Protein 4ANR (pdb70)

B-factor: mean 24.11, std 10.63, range [10.19, 80.18]

Nearest PDB structures (foldseek):
  4anr-assembly1_A  TM=1.003E+00  e=5.153E-53  Pseudomonas aeruginosa PAO1
  5o8x-assembly2_B  TM=9.927E-01  e=5.759E-48  Pseudomonas aeruginosa
  1ltm-assembly1_A  TM=9.323E-01  e=5.559E-31  Escherichia coli
  1qdt-assembly1_A  TM=9.342E-01  e=3.570E-30  Escherichia coli
  1d0l-assembly1_A  TM=9.286E-01  e=4.169E-30  Escherichia coli

Secondary structure (DSSP, 8-state):
-HHHHHHHHHHHHH---HHHHHHHHHT----HHHHHHHTPPPPPPPPHHHHHHHHS-HHHHHHHHHHHHHTHHHHHHHHHHH---HHHHHHHHHHHHTTTT---SEEHHHHHHHHHHH-GGGHHHHHHHHHHHHHHHHHHT--GGG-EE-TT--BTTTTB-HHHHHHH---SSSSS---TTT-HHHHHHHHHHHHHHTT--TT---EEEEEESSGGGGGG--SSS---EEHHHHHHTTEE---SSSEEEEEEEEETTEEEEEEE-HHHHHHHHHS--HHHHHHHHHHHHHHHHHHT-

Organism: Pseudomonas aeruginosa (strain ATCC 15692 / DSM 22644 / CIP 104116 / JCM 14847 / LMG 12228 / 1C / PRS 101 / PAO1) (NCBI:txid208964)

Sequence (297 aa):
PQVAEFVSEMTRDYGFAGEQLMGLFRDVNRKQSILDAISRPAERVKQWKEYRPIFISDARISSRGVDFWNKHAEDLARAEKEYGVPAEIIVSIIGVETFFGRNTGSYRVMDALSTLGFDYPPRADFFRKELREFLLLAREQQVDPLSLTGSYAGAMGLPQFMPSSFRAYAVDFDGDGHINIWSDPTDAIGSVASYFKQHGWVTGEPVVSVVAEINDESAESAVTRGVDPTMSLGELRARGWRTLRDDQKVTAMRFVGDKGIEYWVGLPNFYVITRYNRSAMYAMAVYQLAGEIARARGA

Structure (mmCIF, N/CA/C/O backbone):
data_4ANR
#
_entry.id   4ANR
#
_cell.length_a   91.500
_cell.length_b   91.500
_cell.length_c   81.300
_cell.angle_alpha   90.00
_cell.angle_beta   90.00
_cell.angle_gamma   120.00
#
_symmetry.space_group_name_H-M   'P 32 2 1'
#
loop_
_entity.id
_entity.type
_entity.pdbx_description
1 polymer 'SOLUBLE LYTIC TRANSGLYCOSYLASE B'
2 non-polymer 'CALCIUM ION'
3 water water
#
loop_
_atom_site.group_PDB
_atom_site.id
_atom_site.type_symbol
_atom_site.label_atom_id
_atom_site.label_alt_id
_atom_site.label_comp_id
_atom_site.label_asym_id
_atom_site.label_entity_id
_atom_site.label_seq_id
_atom_site.pdbx_PDB_ins_code
_atom_site.Cartn_x
_atom_site.Cartn_y
_atom_site.Cartn_z
_atom_site.occupancy
_atom_site.B_iso_or_equiv
_atom_site.auth_seq_id
_atom_site.auth_comp_id
_atom_site.auth_asym_id
_atom_site.auth_atom_id
_atom_site.pdbx_PDB_model_num
ATOM 1 N N . PRO A 1 23 ? -24.508 73.591 12.831 1.00 58.05 40 PRO A N 1
ATOM 2 C CA . PRO A 1 23 ? -25.239 72.636 11.985 1.00 57.36 40 PRO A CA 1
ATOM 3 C C . PRO A 1 23 ? -25.900 71.512 12.799 1.00 56.92 40 PRO A C 1
ATOM 4 O O . PRO A 1 23 ? -27.120 71.517 12.988 1.00 56.83 40 PRO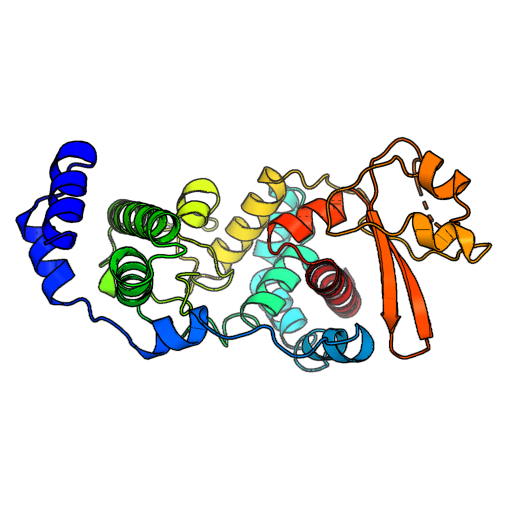 A O 1
ATOM 8 N N . GLN A 1 24 ? -25.100 70.555 13.268 1.00 54.80 41 GLN A N 1
ATOM 9 C CA . GLN A 1 24 ? -25.556 69.581 14.265 1.00 52.33 41 GLN A CA 1
ATOM 10 C C . GLN A 1 24 ? -25.904 70.232 15.605 1.00 48.92 41 GLN A C 1
ATOM 11 O O . GLN A 1 24 ? -26.767 69.744 16.334 1.00 49.57 41 GLN A O 1
ATOM 17 N N . VAL A 1 25 ? -25.252 71.346 15.918 1.00 46.56 42 VAL A N 1
ATOM 18 C CA . VAL A 1 25 ? -25.684 72.162 17.038 1.00 44.07 42 VAL A CA 1
ATOM 19 C C . VAL A 1 25 ? -27.117 72.669 16.868 1.00 42.75 42 VAL A C 1
ATOM 20 O O . VAL A 1 25 ? -27.925 72.563 17.788 1.00 39.85 42 VAL A O 1
ATOM 24 N N . ALA A 1 26 ? -27.438 73.200 15.687 1.00 42.03 43 ALA A N 1
ATOM 25 C CA . ALA A 1 26 ? -28.820 73.592 15.387 1.00 41.85 43 ALA A CA 1
ATOM 26 C C . ALA A 1 26 ? -29.767 72.412 15.549 1.00 40.00 43 ALA A C 1
ATOM 27 O O . ALA A 1 26 ? -30.903 72.583 15.972 1.00 40.91 43 ALA A O 1
ATOM 29 N N . GLU A 1 27 ? -29.285 71.218 15.210 1.00 39.82 44 GLU A N 1
ATOM 30 C CA . GLU A 1 27 ? -30.077 69.995 15.298 1.00 40.51 44 GLU A CA 1
ATOM 31 C C . GLU A 1 27 ? -30.379 69.637 16.750 1.00 38.55 44 GLU A C 1
ATOM 32 O O . GLU A 1 27 ? -31.533 69.442 17.140 1.00 39.09 44 GLU A O 1
ATOM 38 N N . PHE A 1 28 ? -29.324 69.553 17.549 1.00 36.36 45 PHE A N 1
ATOM 39 C CA . PHE A 1 28 ? -29.483 69.353 18.977 1.00 33.45 45 PHE A CA 1
ATOM 40 C C . PHE A 1 28 ? -30.455 70.372 19.576 1.00 28.01 45 PHE A C 1
ATOM 41 O O . PHE A 1 28 ? -31.368 70.005 20.313 1.00 30.25 45 PHE A O 1
ATOM 49 N N . VAL A 1 29 ? -30.295 71.646 19.228 1.00 29.53 46 VAL A N 1
ATOM 50 C CA . VAL A 1 29 ? -31.200 72.697 19.690 1.00 30.94 46 VAL A CA 1
ATOM 51 C C . VAL A 1 29 ? -32.651 72.448 19.258 1.00 30.73 46 VAL A C 1
ATOM 52 O O . VAL A 1 29 ? -33.577 72.603 20.047 1.00 30.49 46 VAL A O 1
ATOM 56 N N . SER A 1 30 ? -32.853 72.057 18.003 1.00 34.58 47 SER A N 1
ATOM 57 C CA . SER A 1 30 ? -34.213 71.743 17.555 1.00 35.08 47 SER A CA 1
ATOM 58 C C . SER A 1 30 ? -34.820 70.642 18.395 1.00 33.89 47 SER A C 1
ATOM 59 O O . SER A 1 30 ? -35.993 70.720 18.784 1.00 35.75 47 SER A O 1
ATOM 62 N N . GLU A 1 31 ? -34.012 69.624 18.687 1.00 32.55 48 GLU A N 1
ATOM 63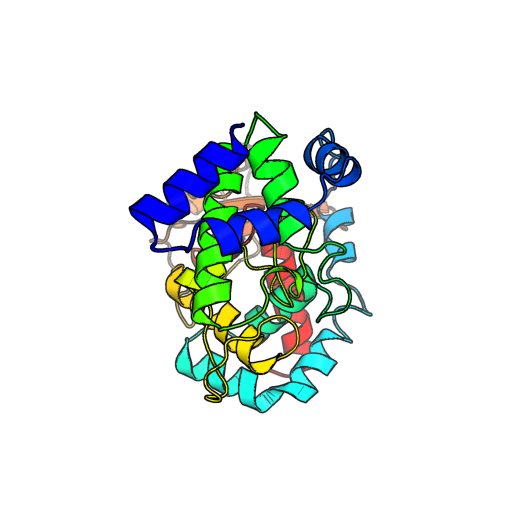 C CA . GLU A 1 31 ? -34.455 68.520 19.510 1.00 33.07 48 GLU A CA 1
ATOM 64 C C . GLU A 1 31 ? -34.818 68.955 20.938 1.00 32.43 48 GLU A C 1
ATOM 65 O O . GLU A 1 31 ? -35.832 68.529 21.478 1.00 29.81 48 GLU A O 1
ATOM 71 N N . MET A 1 32 ? -33.999 69.823 21.540 1.00 29.60 49 MET A N 1
ATOM 72 C CA . MET A 1 32 ? -34.293 70.323 22.886 1.00 28.90 49 MET A CA 1
ATOM 73 C C . MET A 1 32 ? -35.566 71.174 22.880 1.00 29.36 49 MET A C 1
ATOM 74 O O . MET A 1 32 ? -36.325 71.193 23.853 1.00 29.69 49 MET A O 1
ATOM 79 N N . THR A 1 33 ? -35.800 71.867 21.770 1.00 32.64 50 THR A N 1
ATOM 80 C CA . THR A 1 33 ? -36.957 72.737 21.658 1.00 33.74 50 THR A CA 1
ATOM 81 C C . THR A 1 33 ? -38.220 71.883 21.480 1.00 35.45 50 THR A C 1
ATOM 82 O O . THR A 1 33 ? -39.187 72.023 22.234 1.00 36.14 50 THR A O 1
ATOM 86 N N . ARG A 1 34 ? -38.174 70.967 20.514 1.00 34.67 51 ARG A N 1
ATOM 87 C CA . ARG A 1 34 ? -39.327 70.129 20.179 1.00 37.96 51 ARG A CA 1
ATOM 88 C C . ARG A 1 34 ? -39.669 69.151 21.305 1.00 34.24 51 ARG A C 1
ATOM 89 O O . ARG A 1 34 ? -40.836 69.008 21.673 1.00 35.56 51 ARG A O 1
ATOM 97 N N . ASP A 1 35 ? -38.662 68.446 21.819 1.00 31.52 52 ASP A N 1
ATOM 98 C CA . ASP A 1 35 ? -38.896 67.355 22.763 1.00 27.68 52 ASP A CA 1
ATOM 99 C C . ASP A 1 35 ? -38.956 67.827 24.223 1.00 28.14 52 ASP A C 1
ATOM 100 O O . ASP A 1 35 ? -39.730 67.293 25.029 1.00 24.15 52 ASP A O 1
ATOM 105 N N . TYR A 1 36 ? -38.082 68.770 24.583 1.00 25.74 53 TYR A N 1
ATOM 106 C CA . TYR A 1 36 ? -37.863 69.078 26.002 1.00 26.33 53 TYR A CA 1
ATOM 107 C C . TYR A 1 36 ? -38.399 70.441 26.433 1.00 29.19 53 TYR A C 1
ATOM 108 O O . TYR A 1 36 ? -38.209 70.849 27.580 1.00 28.29 53 TYR A O 1
ATOM 117 N N . GLY A 1 37 ? -39.041 71.160 25.511 1.00 27.80 54 GLY A N 1
ATOM 118 C CA . GLY A 1 37 ? -39.743 72.394 25.877 1.00 29.99 54 GLY A CA 1
ATOM 119 C C . GLY A 1 37 ? -38.835 73.607 26.061 1.00 30.75 54 GLY A C 1
ATOM 120 O O . GLY A 1 37 ? -39.249 74.608 26.643 1.00 28.83 54 GLY A O 1
ATOM 121 N N . PHE A 1 38 ? -37.596 73.525 25.579 1.00 30.24 55 PHE A N 1
ATOM 122 C CA . PHE A 1 38 ? -36.676 74.665 25.667 1.00 30.94 55 PHE A CA 1
ATOM 123 C C . PHE A 1 38 ? -36.983 75.741 24.621 1.00 31.73 55 PHE A C 1
ATOM 124 O O . PHE A 1 38 ? -37.312 75.421 23.483 1.00 31.01 55 PHE A O 1
ATOM 132 N N . ALA A 1 39 ? -36.869 77.012 25.008 1.00 32.39 56 ALA A N 1
ATOM 133 C CA . ALA A 1 39 ? -36.953 78.114 24.053 1.00 33.99 56 ALA A CA 1
ATOM 134 C C . ALA A 1 39 ? -35.741 78.132 23.136 1.00 36.76 56 ALA A C 1
ATOM 135 O O . ALA A 1 39 ? -34.591 78.152 23.598 1.00 36.25 56 ALA A O 1
ATOM 137 N N . GLY A 1 40 ? -35.995 78.090 21.832 1.00 36.47 57 GLY A N 1
ATOM 138 C CA . GLY A 1 40 ? -34.914 77.983 20.856 1.00 38.22 57 GLY A CA 1
ATOM 139 C C . GLY A 1 40 ? -33.928 79.133 20.981 1.00 42.03 57 GLY A C 1
ATOM 140 O O . GLY A 1 40 ? -32.716 78.930 20.936 1.00 40.83 57 GLY A O 1
ATOM 141 N N . GLU A 1 41 ? -34.445 80.347 21.146 1.00 42.44 58 GLU A N 1
ATOM 142 C CA . GLU A 1 41 ? -33.580 81.522 21.195 1.00 44.30 58 GLU A CA 1
ATOM 143 C C . GLU A 1 41 ? -32.656 81.516 22.411 1.00 43.61 58 GLU A C 1
ATOM 144 O O . GLU A 1 41 ? -31.461 81.792 22.283 1.00 43.11 58 GLU A O 1
ATOM 150 N N . GLN A 1 42 ? -33.218 81.212 23.582 1.00 43.48 59 GLN A N 1
ATOM 151 C CA . GLN A 1 42 ? -32.449 81.101 24.834 1.00 43.20 59 GLN A CA 1
ATOM 152 C C . GLN A 1 42 ? -31.283 80.120 24.708 1.00 41.38 59 GLN A C 1
ATOM 153 O O . GLN A 1 42 ? -30.159 80.417 25.121 1.00 38.72 59 GLN A O 1
ATOM 159 N N . LEU A 1 43 ? -31.547 78.969 24.094 1.00 37.87 60 LEU A N 1
ATOM 160 C CA . LEU A 1 43 ? -30.515 77.969 23.857 1.00 35.54 60 LEU A CA 1
ATOM 161 C C . LEU A 1 43 ? -29.427 78.406 22.896 1.00 37.05 60 LEU A C 1
ATOM 162 O O . LEU A 1 43 ? -28.254 78.109 23.113 1.00 35.58 60 LEU A O 1
ATOM 167 N N . MET A 1 44 ? -29.803 79.067 21.804 1.00 36.95 61 MET A N 1
ATOM 168 C CA . MET A 1 44 ? -28.803 79.491 20.828 1.00 38.91 61 MET A CA 1
ATOM 169 C C . MET A 1 44 ? -27.866 80.540 21.435 1.00 38.35 61 MET A C 1
ATOM 170 O O . MET A 1 44 ? -26.648 80.504 21.209 1.00 37.80 61 MET A O 1
ATOM 175 N N . GLY A 1 45 ? -28.449 81.459 22.205 1.00 37.13 62 GLY A N 1
ATOM 176 C CA . GLY A 1 45 ? -27.688 82.406 23.028 1.00 36.39 62 GLY A CA 1
ATOM 177 C C . GLY A 1 45 ? -26.718 81.723 23.974 1.00 35.52 62 GLY A C 1
ATOM 178 O O . GLY A 1 45 ? -25.556 82.122 24.090 1.00 32.14 62 GLY A O 1
ATOM 179 N N . LEU A 1 46 ? -27.182 80.666 24.632 1.00 32.04 63 LEU A N 1
ATOM 180 C CA . LEU A 1 46 ? -26.289 79.855 25.447 1.00 32.31 63 LEU A CA 1
ATOM 181 C C . LEU A 1 46 ? -25.111 79.272 24.657 1.00 31.52 63 LEU A C 1
ATOM 182 O O . LEU A 1 46 ? -23.954 79.465 25.040 1.00 31.18 63 LEU A O 1
ATOM 187 N N . PHE A 1 47 ? -25.393 78.605 23.533 1.00 29.30 64 PHE A N 1
ATOM 188 C CA . PHE A 1 47 ? -24.346 77.941 22.753 1.00 30.88 64 PHE A CA 1
ATOM 189 C C . PHE A 1 47 ? -23.358 78.897 22.069 1.00 30.64 64 PHE A C 1
ATOM 190 O O . PHE A 1 47 ? -22.220 78.520 21.795 1.00 31.00 64 PHE A O 1
ATOM 198 N N . ARG A 1 48 ? -23.781 80.136 21.833 1.00 32.09 65 ARG A N 1
ATOM 199 C CA . ARG A 1 48 ? -22.871 81.210 21.407 1.00 34.25 65 ARG A CA 1
ATOM 200 C C . ARG A 1 48 ? -21.756 81.468 22.421 1.00 33.85 65 ARG A C 1
ATOM 201 O O . ARG A 1 48 ? -20.661 81.903 22.067 1.00 35.45 65 ARG A O 1
ATOM 209 N N . ASP A 1 49 ? -22.042 81.200 23.686 1.00 33.05 66 ASP A N 1
ATOM 210 C CA . ASP A 1 49 ? -21.084 81.444 24.766 1.00 30.60 66 ASP A CA 1
ATOM 211 C C . ASP A 1 49 ? -20.211 80.211 25.055 1.00 30.39 66 ASP A C 1
ATOM 212 O O . ASP A 1 49 ? -19.243 80.291 25.812 1.00 29.21 66 ASP A O 1
ATOM 217 N N . VAL A 1 50 ? -20.569 79.066 24.473 1.00 28.01 67 VAL A N 1
ATOM 218 C CA . VAL A 1 50 ? -19.862 77.806 24.733 1.00 25.79 67 VAL A CA 1
ATOM 219 C C . VAL A 1 50 ? -18.612 77.686 23.843 1.00 26.47 67 VAL A C 1
ATOM 220 O O . VAL A 1 50 ? -18.637 78.090 22.670 1.00 26.78 67 VAL A O 1
ATOM 224 N N . ASN A 1 51 ? -17.503 77.206 24.406 1.00 25.08 68 ASN A N 1
ATOM 225 C CA . ASN A 1 51 ? -16.260 77.053 23.639 1.00 27.31 68 ASN A CA 1
ATOM 226 C C . ASN A 1 51 ? -15.830 75.612 23.452 1.00 28.20 68 ASN A C 1
ATOM 227 O O . ASN A 1 51 ? -15.824 74.824 24.406 1.00 24.55 68 ASN A O 1
ATOM 232 N N . ARG A 1 52 ? -15.384 75.290 22.240 1.00 25.37 69 ARG A N 1
ATOM 233 C CA . ARG A 1 52 ? -14.682 74.027 21.983 1.00 28.30 69 ARG A CA 1
ATOM 234 C C . ARG A 1 52 ? -13.269 74.022 22.586 1.00 25.60 69 ARG A C 1
ATOM 235 O O . ARG A 1 52 ? -12.455 74.900 22.285 1.00 26.40 69 ARG A O 1
ATOM 243 N N . LYS A 1 53 ? -12.981 73.035 23.436 1.00 23.73 70 LYS A N 1
ATOM 244 C CA . LYS A 1 53 ? -11.684 72.934 24.101 1.00 26.11 70 LYS A CA 1
ATOM 245 C C . LYS A 1 53 ? -10.821 71.812 23.521 1.00 28.76 70 LYS A C 1
ATOM 246 O O . LYS A 1 53 ? -11.073 70.625 23.774 1.00 27.24 70 LYS A O 1
ATOM 252 N N . GLN A 1 54 ? -9.768 72.182 22.795 1.00 28.47 71 GLN A N 1
ATOM 253 C CA . GLN A 1 54 ? -8.868 71.178 22.212 1.00 29.08 71 GLN A CA 1
ATOM 254 C C . GLN A 1 54 ? -8.261 70.311 23.307 1.00 28.83 71 GLN A C 1
ATOM 255 O O . GLN A 1 54 ? -8.022 69.119 23.108 1.00 28.98 71 GLN A O 1
ATOM 261 N N . SER A 1 55 ? -8.038 70.901 24.487 1.00 26.81 72 SER A N 1
ATOM 262 C CA . SER A 1 55 ? -7.344 70.182 25.539 1.00 26.66 72 SER A CA 1
ATOM 263 C C . SER A 1 55 ? -8.188 69.014 26.039 1.00 24.36 72 SER A C 1
ATOM 264 O O . SER A 1 55 ? -7.651 67.994 26.485 1.00 25.85 72 SER A O 1
ATOM 267 N N . ILE A 1 56 ? -9.508 69.172 25.982 1.00 22.23 73 ILE A N 1
ATOM 268 C CA . ILE A 1 56 ? -10.417 68.090 26.364 1.00 22.83 73 ILE A CA 1
ATOM 269 C C . ILE A 1 56 ? -10.336 66.942 25.345 1.00 24.57 73 ILE A C 1
ATOM 270 O O . ILE A 1 56 ? -10.272 65.777 25.725 1.00 24.34 73 ILE A O 1
ATOM 275 N N . LEU A 1 57 ? -10.342 67.278 24.064 1.00 24.85 74 LEU A N 1
ATOM 276 C CA . LEU A 1 57 ? -10.218 66.243 23.029 1.00 25.98 74 LEU A CA 1
ATOM 277 C C . LEU A 1 57 ? -8.895 65.476 23.171 1.00 27.91 74 LEU A C 1
ATOM 278 O O . LEU A 1 57 ? -8.859 64.241 23.075 1.00 27.26 74 LEU A O 1
ATOM 283 N N . ASP A 1 58 ? -7.819 66.191 23.478 1.00 27.46 75 ASP A N 1
ATOM 284 C CA . ASP A 1 58 ? -6.548 65.531 23.775 1.00 29.92 75 ASP A CA 1
ATOM 285 C C . ASP A 1 58 ? -6.637 64.605 24.988 1.00 29.30 75 ASP A C 1
ATOM 286 O O . ASP A 1 58 ? -6.115 63.499 24.956 1.00 31.50 75 ASP A O 1
ATOM 291 N N . ALA A 1 59 ? -7.267 65.055 26.076 1.00 28.46 76 ALA A N 1
ATOM 292 C CA . ALA A 1 59 ? -7.275 64.256 27.296 1.00 26.90 76 ALA A CA 1
ATOM 293 C C . ALA A 1 59 ? -8.056 62.954 27.104 1.00 26.68 76 ALA A C 1
ATOM 294 O O . ALA A 1 59 ? -7.616 61.877 27.551 1.00 27.57 76 ALA A O 1
ATOM 296 N N . ILE A 1 60 ? -9.202 63.058 26.432 1.00 23.70 77 ILE A N 1
ATOM 297 C CA . ILE A 1 60 ? -10.094 61.910 26.288 1.00 27.54 77 ILE A CA 1
ATOM 298 C C . ILE A 1 60 ? -9.460 60.900 25.320 1.00 27.57 77 ILE A C 1
ATOM 299 O O . ILE A 1 60 ? -9.733 59.701 25.409 1.00 31.21 77 ILE A O 1
ATOM 304 N N . SER A 1 61 ? -8.544 61.412 24.499 1.00 27.82 78 SER A N 1
ATOM 305 C CA . SER A 1 61 ? -7.896 60.715 23.370 1.00 32.48 78 SER A CA 1
ATOM 306 C C . SER A 1 61 ? -6.720 59.854 23.791 1.00 33.58 78 SER A C 1
ATOM 307 O O . SER A 1 61 ? -6.184 59.080 22.979 1.00 33.66 78 SER A O 1
ATOM 310 N N . ARG A 1 62 ? -6.258 60.051 25.018 1.00 32.42 79 ARG A N 1
ATOM 311 C CA . ARG A 1 62 ? -4.920 59.616 25.425 1.00 35.25 79 ARG A CA 1
ATOM 312 C C . ARG A 1 62 ? -4.783 58.098 25.326 1.00 33.69 79 ARG A C 1
ATOM 313 O O . ARG A 1 62 ? -5.725 57.372 25.625 1.00 32.80 79 ARG A O 1
ATOM 321 N N . PRO A 1 63 ? -3.584 57.612 24.963 1.00 33.51 80 PRO A N 1
ATOM 322 C CA . PRO A 1 63 ? -3.404 56.162 24.991 1.00 33.90 80 PRO A CA 1
ATOM 323 C C . PRO A 1 63 ? -3.386 55.616 26.423 1.00 33.51 80 PRO A C 1
ATOM 324 O O . PRO A 1 63 ? -3.188 56.376 27.376 1.00 31.44 80 PRO A O 1
ATOM 328 N N . ALA A 1 64 ? -3.573 54.307 26.564 1.00 34.86 81 ALA A N 1
ATOM 329 C CA . ALA A 1 64 ? -3.511 53.675 27.883 1.00 36.15 81 ALA A CA 1
ATOM 330 C C . ALA A 1 64 ? -2.246 54.108 28.631 1.00 35.67 81 ALA A C 1
ATOM 331 O O . ALA A 1 64 ? -1.157 54.136 28.058 1.00 35.91 81 ALA A O 1
ATOM 333 N N . GLU A 1 65 ? -2.382 54.389 29.923 1.00 34.51 82 GLU A N 1
ATOM 334 C CA . GLU A 1 65 ? -1.221 54.658 30.772 1.00 31.90 82 GLU A CA 1
ATOM 335 C C . GLU A 1 65 ? -0.439 53.378 31.079 1.00 29.18 82 GLU A C 1
ATOM 336 O O . GLU A 1 65 ? -0.971 52.283 30.964 1.00 27.21 82 GLU A O 1
ATOM 342 N N . ARG A 1 66 ? 0.822 53.511 31.471 1.00 28.65 83 ARG A N 1
ATOM 343 C CA . ARG A 1 66 ? 1.593 52.335 31.883 1.00 28.32 83 ARG A CA 1
ATOM 344 C C . ARG A 1 66 ? 0.871 51.627 33.042 1.00 29.06 83 ARG A C 1
ATOM 345 O O . ARG A 1 66 ? 0.253 52.282 33.882 1.00 26.61 83 ARG A O 1
ATOM 353 N N . VAL A 1 67 ? 0.934 50.295 33.063 1.00 24.30 84 VAL A N 1
ATOM 354 C CA . VAL A 1 67 ? 0.360 49.491 34.160 1.00 21.46 84 VAL A CA 1
ATOM 355 C C . VAL A 1 67 ? 0.885 49.993 35.506 1.00 22.98 84 VAL A C 1
ATOM 356 O O . VAL A 1 67 ? 2.104 50.145 35.685 1.00 23.61 84 VAL A O 1
ATOM 360 N N . LYS A 1 68 ? -0.013 50.204 36.470 1.00 21.19 85 LYS A N 1
ATOM 361 C CA . LYS A 1 68 ? 0.408 50.363 37.866 1.00 20.78 85 LYS A CA 1
ATOM 362 C C . LYS A 1 68 ? 0.108 49.070 38.627 1.00 19.36 85 LYS A C 1
ATOM 363 O O . LYS A 1 68 ? -1.028 48.570 38.588 1.00 21.67 85 LYS A O 1
ATOM 369 N N . GLN A 1 69 ? 1.106 48.520 39.313 1.00 19.24 86 GLN A N 1
ATOM 370 C CA . GLN A 1 69 ? 0.830 47.457 40.267 1.00 17.52 86 GLN A CA 1
ATOM 371 C C . GLN A 1 69 ? 0.040 48.054 41.447 1.00 17.50 86 GLN A C 1
ATOM 372 O O . GLN A 1 69 ? 0.048 49.270 41.648 1.00 16.65 86 GLN A O 1
ATOM 378 N N . TRP A 1 70 ? -0.687 47.205 42.177 1.00 14.92 87 TRP A N 1
ATOM 379 C CA . TRP A 1 70 ? -1.280 47.648 43.457 1.00 16.09 87 TRP A CA 1
ATOM 380 C C . TRP A 1 70 ? -0.247 48.362 44.355 1.00 17.54 87 TRP A C 1
ATOM 381 O O . TRP A 1 70 ? -0.582 49.304 45.075 1.00 16.76 87 TRP A O 1
ATOM 392 N N . LYS A 1 71 ? 0.994 47.891 44.323 1.00 16.76 88 LYS A N 1
ATOM 393 C CA . LYS A 1 71 ? 2.082 48.460 45.126 1.00 18.75 88 LYS A CA 1
ATOM 394 C C . LYS A 1 71 ? 2.289 49.965 44.800 1.00 19.02 88 LYS A C 1
ATOM 395 O O . LYS A 1 71 ? 2.713 50.754 45.655 1.00 18.34 88 LYS A O 1
ATOM 401 N N . GLU A 1 72 ? 2.004 50.368 43.570 1.00 16.16 89 GLU A N 1
ATOM 402 C CA . GLU A 1 72 ? 2.132 51.774 43.167 1.00 18.80 89 GLU A CA 1
ATOM 403 C C . GLU A 1 72 ? 0.814 52.540 43.300 1.00 19.08 89 GLU A C 1
ATOM 404 O O . GLU A 1 72 ? 0.797 53.732 43.660 1.00 17.71 89 GLU A O 1
ATOM 410 N N . TYR A 1 73 ? -0.294 51.847 43.029 1.00 16.91 90 TYR A N 1
ATOM 411 C CA . TYR A 1 73 ? -1.643 52.453 43.029 1.00 15.83 90 TYR A CA 1
ATOM 412 C C . TYR A 1 73 ? -2.140 52.795 44.427 1.00 13.77 90 TYR A C 1
ATOM 413 O O . TYR A 1 73 ? -2.699 53.879 44.646 1.00 18.00 90 TYR A O 1
ATOM 422 N N . ARG A 1 74 ? -1.952 51.875 45.370 1.00 13.55 91 ARG A N 1
ATOM 423 C CA . ARG A 1 74 ? -2.482 52.060 46.716 1.00 15.49 91 ARG A CA 1
ATOM 424 C C . ARG A 1 74 ? -1.996 53.348 47.413 1.00 18.75 91 ARG A C 1
ATOM 425 O O . ARG A 1 74 ? -2.810 54.147 47.877 1.00 17.25 91 ARG A O 1
ATOM 433 N N . PRO A 1 75 ? -0.677 53.588 47.423 1.00 18.49 92 PRO A N 1
ATOM 434 C CA . PRO A 1 75 ? -0.181 54.791 48.125 1.00 20.28 92 PRO A CA 1
ATOM 435 C C . PRO A 1 75 ? -0.587 56.120 47.503 1.00 20.32 92 PRO A C 1
ATOM 436 O O . PRO A 1 75 ? -0.483 57.158 48.175 1.00 21.38 92 PRO A O 1
ATOM 440 N N . ILE A 1 76 ? -1.140 56.114 46.287 1.00 17.33 93 ILE A N 1
ATOM 441 C CA . ILE A 1 76 ? -1.683 57.331 45.702 1.00 20.22 93 ILE A CA 1
ATOM 442 C C . ILE A 1 76 ? -2.869 57.800 46.549 1.00 21.29 93 ILE A C 1
ATOM 443 O O . ILE A 1 76 ? -3.073 59.013 46.780 1.00 20.92 93 ILE A O 1
ATOM 448 N N . PHE A 1 77 ? -3.632 56.815 47.016 1.00 19.67 94 PHE A N 1
ATOM 449 C CA . PHE A 1 77 ? -4.870 57.033 47.748 1.00 20.02 94 PHE A CA 1
ATOM 450 C C . PHE A 1 77 ? -4.718 56.882 49.255 1.00 19.39 94 PHE A C 1
ATOM 451 O O . PHE A 1 77 ? -5.274 57.671 50.005 1.00 24.45 94 PHE A O 1
ATOM 459 N N . ILE A 1 78 ? -3.966 55.886 49.713 1.00 17.74 95 ILE A N 1
ATOM 460 C CA . ILE A 1 78 ? -3.858 55.635 51.133 1.00 21.69 95 ILE A CA 1
ATOM 461 C C . ILE A 1 78 ? -2.602 56.365 51.620 1.00 22.23 95 ILE A C 1
ATOM 462 O O . ILE A 1 78 ? -1.499 55.820 51.606 1.00 22.74 95 ILE A O 1
ATOM 467 N N . SER A 1 79 ? -2.768 57.645 51.942 1.00 18.51 96 SER A N 1
ATOM 468 C CA . SER A 1 79 ? -1.615 58.470 52.304 1.00 20.12 96 SER A CA 1
ATOM 469 C C . SER A 1 79 ? -1.892 59.150 53.635 1.00 20.74 96 SER A C 1
ATOM 470 O O . SER A 1 79 ? -3.050 59.252 54.062 1.00 18.59 96 SER A O 1
ATOM 473 N N . ASP A 1 80 ? -0.847 59.703 54.245 1.00 20.01 97 ASP A N 1
ATOM 474 C CA . ASP A 1 80 ? -1.056 60.468 55.471 1.00 24.57 97 ASP A CA 1
ATOM 475 C C . ASP A 1 80 ? -2.010 61.620 55.235 1.00 18.40 97 ASP A C 1
ATOM 476 O O . ASP A 1 80 ? -2.912 61.836 56.041 1.00 21.98 97 ASP A O 1
ATOM 481 N N . ALA A 1 81 ? -1.785 62.368 54.154 1.00 20.05 98 ALA A N 1
ATOM 482 C CA . ALA A 1 81 ? -2.571 63.562 53.842 1.00 20.46 98 ALA A CA 1
ATOM 483 C C . ALA A 1 81 ? -4.011 63.189 53.550 1.00 19.62 98 ALA A C 1
ATOM 484 O O . ALA A 1 81 ? -4.925 63.891 53.950 1.00 15.72 98 ALA A O 1
ATOM 486 N N . ARG A 1 82 ? -4.225 62.096 52.821 1.00 16.07 99 ARG A N 1
ATOM 487 C CA . ARG A 1 82 ? -5.619 61.783 52.445 1.00 15.29 99 ARG A CA 1
ATOM 488 C C . ARG A 1 82 ? -6.434 61.275 53.645 1.00 14.80 99 ARG A C 1
ATOM 489 O O . ARG A 1 82 ? -7.622 61.642 53.820 1.00 13.71 99 ARG A O 1
ATOM 497 N N . ILE A 1 83 ? -5.800 60.481 54.496 1.00 14.15 100 ILE A N 1
ATOM 498 C CA . ILE A 1 83 ? -6.460 60.006 55.715 1.00 17.84 100 ILE A CA 1
ATOM 499 C C . ILE A 1 83 ? -6.712 61.182 56.666 1.00 17.37 100 ILE A C 1
ATOM 500 O O . ILE A 1 83 ? -7.806 61.322 57.216 1.00 17.33 100 ILE A O 1
ATOM 505 N N . SER A 1 84 ? -5.714 62.039 56.833 1.00 16.46 101 SER A N 1
ATOM 506 C CA A SER A 1 84 ? -5.860 63.219 57.703 0.50 17.37 101 SER A CA 1
ATOM 507 C CA B SER A 1 84 ? -5.871 63.213 57.693 0.50 18.41 101 SER A CA 1
ATOM 508 C C . SER A 1 84 ? -7.032 64.108 57.266 1.00 15.09 101 SER A C 1
ATOM 509 O O . SER A 1 84 ? -7.876 64.517 58.087 1.00 16.63 101 SER A O 1
ATOM 514 N N . ARG A 1 85 ? -7.080 64.429 55.982 1.00 15.58 102 ARG A N 1
ATOM 515 C CA . ARG A 1 85 ? -8.140 65.287 55.484 1.00 14.30 102 ARG A CA 1
ATOM 516 C C . ARG A 1 85 ? -9.487 64.600 55.572 1.00 14.07 102 ARG A C 1
ATOM 517 O O . ARG A 1 85 ? -10.515 65.263 55.717 1.00 13.94 102 ARG A O 1
ATOM 525 N N . GLY A 1 86 ? -9.488 63.276 55.429 1.00 14.31 103 GLY A N 1
ATOM 526 C CA . GLY A 1 86 ? -10.739 62.515 55.585 1.00 15.26 103 GLY A CA 1
ATOM 527 C C . GLY A 1 86 ? -11.310 62.551 56.992 1.00 14.67 103 GLY A C 1
ATOM 528 O O . GLY A 1 86 ? -12.527 62.728 57.191 1.00 13.54 103 GLY A O 1
ATOM 529 N N . VAL A 1 87 ? -10.432 62.371 57.975 1.00 12.54 104 VAL A N 1
ATOM 530 C CA . VAL A 1 87 ? -10.828 62.467 59.380 1.00 14.41 104 VAL A CA 1
ATOM 531 C C . VAL A 1 87 ? -11.327 63.895 59.675 1.00 13.13 104 VAL A C 1
ATOM 532 O O . VAL A 1 87 ? -12.352 64.074 60.346 1.00 13.04 104 VAL A O 1
ATOM 536 N N . ASP A 1 88 ? -10.628 64.897 59.135 1.00 14.19 105 ASP A N 1
ATOM 537 C CA . ASP A 1 88 ? -11.042 66.306 59.243 1.00 14.90 105 ASP A CA 1
ATOM 538 C C . ASP A 1 88 ? -12.422 66.541 58.653 1.00 14.73 105 ASP A C 1
ATOM 539 O O . ASP A 1 88 ? -13.297 67.139 59.298 1.00 14.23 105 ASP A O 1
ATOM 544 N N . PHE A 1 89 ? -12.642 66.021 57.445 1.00 13.37 106 PHE A N 1
ATOM 545 C CA . PHE A 1 89 ? -13.979 66.067 56.816 1.00 14.08 106 PHE A CA 1
ATOM 546 C C . PHE A 1 89 ? -15.063 65.453 57.693 1.00 14.69 106 PHE A C 1
ATOM 547 O O . PHE A 1 89 ? -16.157 66.028 57.856 1.00 13.66 106 PHE A O 1
ATOM 555 N N . TRP A 1 90 ? -14.781 64.280 58.256 1.00 12.09 107 TRP A N 1
ATOM 556 C CA . TRP A 1 90 ? -15.746 63.610 59.118 1.00 14.82 107 TRP A CA 1
ATOM 557 C C . TRP A 1 90 ? -16.004 64.420 60.396 1.00 15.99 107 TRP A C 1
ATOM 558 O O . TRP A 1 90 ? -17.174 64.602 60.806 1.00 15.53 107 TRP A O 1
ATOM 569 N N . ASN A 1 91 ? -14.941 64.973 60.988 1.00 14.42 108 ASN A N 1
ATOM 570 C CA . ASN A 1 91 ? -15.111 65.775 62.218 1.00 14.18 108 ASN A CA 1
ATOM 571 C C . ASN A 1 91 ? -16.076 66.937 61.936 1.00 16.56 108 ASN A C 1
ATOM 572 O O . ASN A 1 91 ? -16.927 67.302 62.772 1.00 16.55 108 ASN A O 1
ATOM 577 N N . LYS A 1 92 ? -15.956 67.515 60.754 1.00 14.61 109 LYS A N 1
ATOM 578 C CA . LYS A 1 92 ? -16.740 68.698 60.409 1.00 15.89 109 LYS A CA 1
ATOM 579 C C . LYS A 1 92 ? -18.177 68.360 60.020 1.00 17.22 109 LYS A C 1
ATOM 580 O O . LYS A 1 92 ? -19.062 69.210 60.137 1.00 17.68 109 LYS A O 1
ATOM 586 N N . HIS A 1 93 ? -18.402 67.126 59.569 1.00 15.85 110 HIS A N 1
ATOM 587 C CA . HIS A 1 93 ? -19.700 66.726 59.022 1.00 14.92 110 HIS A CA 1
ATOM 588 C C . HIS A 1 93 ? -20.263 65.510 59.725 1.00 14.53 110 HIS A C 1
ATOM 589 O O . HIS A 1 93 ? -21.079 64.770 59.154 1.00 15.99 110 HIS A O 1
ATOM 596 N N . ALA A 1 94 ? -19.943 65.367 61.013 1.00 15.05 111 ALA A N 1
ATOM 597 C CA . ALA A 1 94 ? -20.235 64.135 61.755 1.00 14.13 111 ALA A CA 1
ATOM 598 C C . ALA A 1 94 ? -21.718 63.817 61.842 1.00 15.27 111 ALA A C 1
ATOM 599 O O . ALA A 1 94 ? -22.138 62.670 61.624 1.00 17.36 111 ALA A O 1
ATOM 601 N N . GLU A 1 95 ? -22.523 64.836 62.141 1.00 15.84 112 GLU A N 1
ATOM 602 C CA . GLU A 1 95 ? -23.972 64.636 62.254 1.00 17.92 112 GLU A CA 1
ATOM 603 C C . GLU A 1 95 ? -24.592 64.244 60.898 1.00 16.01 112 GLU A C 1
ATOM 604 O O . GLU A 1 95 ? -25.444 63.337 60.830 1.00 17.91 112 GLU A O 1
ATOM 610 N N . ASP A 1 96 ? -24.182 64.933 59.837 1.00 15.61 113 ASP A N 1
ATOM 611 C CA . ASP A 1 96 ? -24.729 64.682 58.482 1.00 17.20 113 ASP A CA 1
ATOM 612 C C . ASP A 1 96 ? -24.391 63.240 58.121 1.00 15.42 113 ASP A C 1
ATOM 613 O O . ASP A 1 96 ? -25.194 62.520 57.506 1.00 16.72 113 ASP A O 1
ATOM 618 N N . LEU A 1 97 ? -23.153 62.847 58.413 1.00 14.61 114 LEU A N 1
ATOM 619 C CA . LEU A 1 97 ? -22.697 61.495 58.093 1.00 14.38 114 LEU A CA 1
ATOM 620 C C . LEU A 1 97 ? -23.448 60.421 58.879 1.00 17.95 114 LEU A C 1
ATOM 621 O O . LEU A 1 97 ? -23.857 59.391 58.315 1.00 16.68 114 LEU A O 1
ATOM 626 N N . ALA A 1 98 ? -23.676 60.670 60.164 1.00 16.80 115 ALA A N 1
ATOM 627 C CA . ALA A 1 98 ? -24.479 59.731 60.950 1.00 18.12 115 ALA A CA 1
ATOM 628 C C . ALA A 1 98 ? -25.914 59.654 60.397 1.00 18.01 115 ALA A C 1
ATOM 629 O O . ALA A 1 98 ? -26.528 58.578 60.355 1.00 18.49 115 ALA A O 1
ATOM 631 N N . ARG A 1 99 ? -26.449 60.787 59.974 1.00 16.96 116 ARG A N 1
ATOM 632 C CA . ARG A 1 99 ? -27.809 60.825 59.430 1.00 20.63 116 ARG A CA 1
ATOM 633 C C . ARG A 1 99 ? -27.905 60.046 58.101 1.00 19.58 116 ARG A C 1
ATOM 634 O O . ARG A 1 99 ? -28.905 59.354 57.837 1.00 17.63 116 ARG A O 1
ATOM 642 N N . ALA A 1 100 ? -26.855 60.134 57.283 1.00 15.69 117 ALA A N 1
ATOM 643 C CA . ALA A 1 100 ? -26.890 59.452 55.982 1.00 17.63 117 ALA A CA 1
ATOM 644 C C . ALA A 1 100 ? -26.741 57.952 56.198 1.00 17.44 117 ALA A C 1
ATOM 645 O O . ALA A 1 100 ? -27.393 57.159 55.520 1.00 17.27 117 ALA A O 1
ATOM 647 N N . GLU A 1 101 ? -25.888 57.560 57.144 1.00 16.76 118 GLU A N 1
ATOM 648 C CA . GLU A 1 101 ? -25.731 56.141 57.450 1.00 21.74 118 GLU A CA 1
ATOM 649 C C . GLU A 1 101 ? -27.065 55.542 57.894 1.00 22.57 118 GLU A C 1
ATOM 650 O O . GLU A 1 101 ? -27.394 54.405 57.548 1.00 20.25 118 GLU A O 1
ATOM 656 N N . LYS A 1 102 ? -27.812 56.306 58.687 1.00 21.24 119 LYS A N 1
ATOM 657 C CA . LYS A 1 102 ? -29.074 55.818 59.252 1.00 24.05 119 LYS A CA 1
ATOM 658 C C . LYS A 1 102 ? -30.139 55.706 58.160 1.00 23.67 119 LYS A C 1
ATOM 659 O O . LYS A 1 102 ? -30.812 54.678 58.024 1.00 24.06 119 LYS A O 1
ATOM 665 N N . GLU A 1 103 ? -30.246 56.746 57.356 1.00 21.24 120 GLU A N 1
ATOM 666 C CA . GLU A 1 103 ? -31.298 56.843 56.360 1.00 24.01 120 GLU A CA 1
ATOM 667 C C . GLU A 1 103 ? -31.066 55.911 55.160 1.00 22.98 120 GLU A C 1
ATOM 668 O O . GLU A 1 103 ? -32.010 55.301 54.663 1.00 21.36 120 GLU A O 1
ATOM 674 N N . TYR A 1 104 ? -29.812 55.763 54.721 1.00 18.61 121 TYR A N 1
ATOM 675 C CA . TYR A 1 104 ? -29.509 54.999 53.521 1.00 18.43 121 TYR A CA 1
ATOM 676 C C . TYR A 1 104 ? -28.862 53.643 53.785 1.00 15.44 121 TYR A C 1
ATOM 677 O O . TYR A 1 104 ? -28.816 52.800 52.903 1.00 18.50 121 TYR A O 1
ATOM 686 N N . GLY A 1 105 ? -28.381 53.421 55.002 1.00 14.82 122 GLY A N 1
ATOM 687 C CA . GLY A 1 105 ? -27.829 52.113 55.377 1.00 18.45 122 GLY A CA 1
ATOM 688 C C . GLY A 1 105 ? -26.481 51.873 54.690 1.00 18.39 122 GLY A C 1
ATOM 689 O O . GLY A 1 105 ? -26.140 50.741 54.341 1.00 19.42 122 GLY A O 1
ATOM 690 N N . VAL A 1 106 ? -25.754 52.955 54.434 1.00 17.99 123 VAL A N 1
ATOM 691 C CA . VAL A 1 106 ? -24.408 52.884 53.834 1.00 17.65 123 VAL A CA 1
ATOM 692 C C . VAL A 1 106 ? -23.401 53.456 54.867 1.00 17.40 123 VAL A C 1
ATOM 693 O O . VAL A 1 106 ? -23.652 54.510 55.425 1.00 17.97 123 VAL A O 1
ATOM 697 N N . PRO A 1 107 ? -22.268 52.769 55.126 1.00 15.84 124 PRO A N 1
ATOM 698 C CA . PRO A 1 107 ? -21.350 53.265 56.172 1.00 16.96 124 PRO A CA 1
ATOM 699 C C . PRO A 1 107 ? -20.868 54.680 55.920 1.00 15.77 124 PRO A C 1
ATOM 700 O O . PRO A 1 107 ? -20.547 55.035 54.777 1.00 17.15 124 PRO A O 1
ATOM 704 N N . ALA A 1 108 ? -20.799 55.476 56.990 1.00 15.73 125 ALA A N 1
ATOM 705 C CA . ALA A 1 108 ? -20.218 56.811 56.909 1.00 16.09 125 ALA A CA 1
ATOM 706 C C . ALA A 1 108 ? -18.840 56.781 56.251 1.00 12.56 125 ALA A C 1
ATOM 707 O O . ALA A 1 108 ? -18.513 57.641 55.424 1.00 14.46 125 ALA A O 1
ATOM 709 N N . GLU A 1 109 ? -18.011 55.809 56.613 1.00 13.10 126 GLU A N 1
ATOM 710 C CA . GLU A 1 109 ? -16.630 55.843 56.142 1.00 13.57 126 GLU A CA 1
ATOM 711 C C . GLU A 1 109 ? -16.543 55.593 54.635 1.00 15.07 126 GLU A C 1
ATOM 712 O O . GLU A 1 109 ? -15.621 56.077 53.985 1.00 12.68 126 GLU A O 1
ATOM 718 N N . ILE A 1 110 ? -17.517 54.865 54.082 1.00 11.03 127 ILE A N 1
ATOM 719 C CA . ILE A 1 110 ? -17.558 54.652 52.638 1.00 12.44 127 ILE A CA 1
ATOM 720 C C . ILE A 1 110 ? -17.907 55.954 51.902 1.00 13.25 127 ILE A C 1
ATOM 721 O O . ILE A 1 110 ? -17.293 56.270 50.888 1.00 11.65 127 ILE A O 1
ATOM 726 N N . ILE A 1 111 ? -18.823 56.748 52.464 1.00 11.33 128 ILE A N 1
ATOM 727 C CA . ILE A 1 111 ? -19.186 58.032 51.869 1.00 12.70 128 ILE A CA 1
ATOM 728 C C . ILE A 1 111 ? -17.974 58.965 51.867 1.00 13.29 128 ILE A C 1
ATOM 729 O O . ILE A 1 111 ? -17.627 59.568 50.822 1.00 11.56 128 ILE A O 1
ATOM 734 N N . VAL A 1 112 ? -17.327 59.056 53.026 1.00 12.93 129 VAL A N 1
ATOM 735 C CA . VAL A 1 112 ? -16.140 59.916 53.171 1.00 12.40 129 VAL A CA 1
ATOM 736 C C . VAL A 1 112 ? -15.046 59.474 52.219 1.00 12.59 129 VAL A C 1
ATOM 737 O O . VAL A 1 112 ? -14.430 60.301 51.560 1.00 13.49 129 VAL A O 1
ATOM 741 N N . SER A 1 113 ? -14.795 58.175 52.153 1.00 11.74 130 SER A N 1
ATOM 742 C CA . SER A 1 113 ? -13.779 57.655 51.225 1.00 11.62 130 SER A CA 1
ATOM 743 C C . SER A 1 113 ? -14.028 57.975 49.750 1.00 12.71 130 SER A C 1
ATOM 744 O O . SER A 1 113 ? -13.100 58.347 49.043 1.00 13.28 130 SER A O 1
ATOM 747 N N . ILE A 1 114 ? -15.270 57.813 49.272 1.00 11.50 131 ILE A N 1
ATOM 748 C CA . ILE A 1 114 ? -15.590 58.140 47.872 1.00 10.81 131 ILE A CA 1
ATOM 749 C C . ILE A 1 114 ? -15.251 59.596 47.588 1.00 11.46 131 ILE A C 1
ATOM 750 O O . ILE A 1 114 ? -14.635 59.936 46.572 1.00 13.92 131 ILE A O 1
ATOM 755 N N . ILE A 1 115 ? -15.665 60.470 48.494 1.00 11.91 132 ILE A N 1
ATOM 756 C CA . ILE A 1 115 ? -15.411 61.884 48.295 1.00 11.73 132 ILE A CA 1
ATOM 757 C C . ILE A 1 115 ? -13.894 62.182 48.345 1.00 12.59 132 ILE A C 1
ATOM 758 O O . ILE A 1 115 ? -13.399 63.011 47.583 1.00 11.86 132 ILE A O 1
ATOM 763 N N . GLY A 1 116 ? -13.155 61.423 49.150 1.00 12.69 133 GLY A N 1
ATOM 764 C CA . GLY A 1 116 ? -11.711 61.624 49.261 1.00 14.65 133 GLY A CA 1
ATOM 765 C C . GLY A 1 116 ? -11.003 61.142 47.998 1.00 15.81 133 GLY A C 1
ATOM 766 O O . GLY A 1 116 ? -10.107 61.821 47.469 1.00 13.64 133 GLY A O 1
ATOM 767 N N . VAL A 1 117 ? -11.417 59.987 47.489 1.00 12.02 134 VAL A N 1
ATOM 768 C CA . VAL A 1 117 ? -10.798 59.434 46.266 1.00 12.76 134 VAL A CA 1
ATOM 769 C C . VAL A 1 117 ? -11.138 60.254 45.031 1.00 13.55 134 VAL A C 1
ATOM 770 O O . VAL A 1 117 ? -10.281 60.464 44.147 1.00 15.76 134 VAL A O 1
ATOM 774 N N . GLU A 1 118 ? -12.383 60.712 44.940 1.00 13.94 135 GLU A N 1
ATOM 775 C CA . GLU A 1 118 ? -12.839 61.459 43.770 1.00 12.38 135 GLU A CA 1
ATOM 776 C C . GLU A 1 118 ? -12.260 62.856 43.644 1.00 13.79 135 GLU A C 1
ATOM 777 O O . GLU A 1 118 ? -11.880 63.264 42.538 1.00 15.14 135 GLU A O 1
ATOM 783 N N . THR A 1 119 ? -12.223 63.614 44.743 1.00 12.05 136 THR A N 1
ATOM 784 C CA . THR A 1 119 ? -11.821 65.021 44.649 1.00 15.29 136 THR A CA 1
ATOM 785 C C . THR A 1 119 ? -10.908 65.492 45.783 1.00 16.21 136 THR A C 1
ATOM 786 O O . THR A 1 119 ? -10.651 66.677 45.875 1.00 16.57 136 THR A O 1
ATOM 790 N N . PHE A 1 120 ? -10.435 64.583 46.641 1.00 15.84 137 PHE A N 1
ATOM 791 C CA . PHE A 1 120 ? -9.628 65.002 47.814 1.00 17.49 137 PHE A CA 1
ATOM 792 C C . PHE A 1 120 ? -10.429 65.996 48.674 1.00 15.44 137 PHE A C 1
ATOM 793 O O . PHE A 1 120 ? -9.934 67.067 49.070 1.00 16.63 137 PHE A O 1
ATOM 801 N N . PHE A 1 121 ? -11.704 65.652 48.880 1.00 14.75 138 PHE A N 1
ATOM 802 C CA . PHE A 1 121 ? -12.633 66.395 49.730 1.00 17.31 138 PHE A CA 1
ATOM 803 C C . PHE A 1 121 ? -12.780 67.809 49.231 1.00 20.00 138 PHE A C 1
ATOM 804 O O . PHE A 1 121 ? -12.849 68.767 50.007 1.00 18.78 138 PHE A O 1
ATOM 812 N N . GLY A 1 122 ? -12.835 67.940 47.912 1.00 20.76 139 GLY A N 1
ATOM 813 C CA . GLY A 1 122 ? -13.238 69.204 47.316 1.00 22.62 139 GLY A CA 1
ATOM 814 C C . GLY A 1 122 ? -12.068 70.035 46.853 1.00 24.00 139 GLY A C 1
ATOM 815 O O . GLY A 1 122 ? -12.267 71.144 46.346 1.00 26.03 139 GLY A O 1
ATOM 816 N N . ARG A 1 123 ? -10.862 69.482 46.947 1.00 22.44 140 ARG A N 1
ATOM 817 C CA . ARG A 1 123 ? -9.666 70.177 46.471 1.00 23.80 140 ARG A CA 1
ATOM 818 C C . ARG A 1 123 ? -9.630 70.220 44.945 1.00 24.38 140 ARG A C 1
ATOM 819 O O . ARG A 1 123 ? -9.317 71.252 44.356 1.00 19.81 140 ARG A O 1
ATOM 827 N N . ASN A 1 124 ? -9.937 69.084 44.321 1.00 21.17 141 ASN A N 1
ATOM 828 C CA . ASN A 1 124 ? -9.782 68.895 42.872 1.00 22.25 141 ASN A CA 1
ATOM 829 C C . ASN A 1 124 ? -11.115 68.464 42.276 1.00 19.15 141 ASN A C 1
ATOM 830 O O . ASN A 1 124 ? -11.367 67.272 42.160 1.00 16.61 141 ASN A O 1
ATOM 835 N N . THR A 1 125 ? -11.965 69.422 41.919 1.00 18.15 142 THR A N 1
ATOM 836 C CA . THR A 1 125 ? -13.335 69.095 41.445 1.00 18.94 142 THR A CA 1
ATOM 837 C C . THR A 1 125 ? -13.507 69.361 39.941 1.00 17.38 142 THR A C 1
ATOM 838 O O . THR A 1 125 ? -14.615 69.262 39.405 1.00 17.16 142 THR A O 1
ATOM 842 N N . GLY A 1 126 ? -12.399 69.604 39.252 1.00 16.71 143 GLY A N 1
ATOM 843 C CA . GLY A 1 126 ? -12.390 69.688 37.802 1.00 18.11 143 GLY A CA 1
ATOM 844 C C . GLY A 1 126 ? -12.123 71.108 37.338 1.00 18.40 143 GLY A C 1
ATOM 845 O O . GLY A 1 126 ? -12.507 72.071 37.998 1.00 21.52 143 GLY A O 1
ATOM 846 N N . SER A 1 127 ? -11.474 71.234 36.192 1.00 17.46 144 SER A N 1
ATOM 847 C CA . SER A 1 127 ? -11.035 72.555 35.736 1.00 17.22 144 SER A CA 1
ATOM 848 C C . SER A 1 127 ? -11.911 73.240 34.691 1.00 17.64 144 SER A C 1
ATOM 849 O O . SER A 1 127 ? -11.538 74.307 34.199 1.00 18.68 144 SER A O 1
ATOM 852 N N . TYR A 1 128 ? -13.073 72.666 34.346 1.00 16.40 145 TYR A N 1
ATOM 853 C CA . TYR A 1 128 ? -13.818 73.162 33.176 1.00 16.44 145 TYR A CA 1
ATOM 854 C C . TYR A 1 128 ? -15.223 73.619 33.522 1.00 18.68 145 TYR A C 1
ATOM 855 O O . TYR A 1 128 ? -15.799 73.134 34.500 1.00 21.50 145 TYR A O 1
ATOM 864 N N . ARG A 1 129 ? -15.817 74.481 32.689 1.00 14.26 146 ARG A N 1
ATOM 865 C CA . ARG A 1 129 ? -17.282 74.625 32.727 1.00 16.09 146 ARG A CA 1
ATOM 866 C C . ARG A 1 129 ? -17.876 73.350 32.131 1.00 16.77 146 ARG A C 1
ATOM 867 O O . ARG A 1 129 ? -17.452 72.925 31.050 1.00 18.00 146 ARG A O 1
ATOM 875 N N . VAL A 1 130 ? -18.807 72.718 32.840 1.00 18.59 147 VAL A N 1
ATOM 876 C CA . 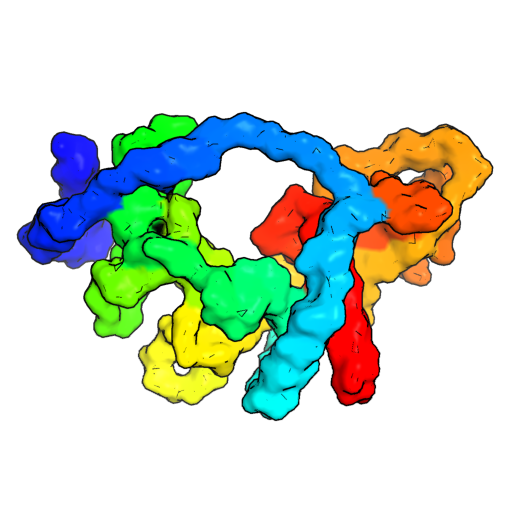VAL A 1 130 ? -19.449 71.469 32.350 1.00 20.41 147 VAL A CA 1
ATOM 877 C C . VAL A 1 130 ? -19.975 71.643 30.931 1.00 21.16 147 VAL A C 1
ATOM 878 O O . VAL A 1 130 ? -19.822 70.745 30.072 1.00 21.35 147 VAL A O 1
ATOM 882 N N . MET A 1 131 ? -20.575 72.804 30.667 1.00 20.10 148 MET A N 1
ATOM 883 C CA . MET A 1 131 ? -21.119 73.077 29.341 1.00 25.03 148 MET A CA 1
ATOM 884 C C . MET A 1 131 ? -20.073 72.963 28.216 1.00 24.19 148 MET A C 1
ATOM 885 O O . MET A 1 131 ? -20.375 72.438 27.125 1.00 22.49 148 MET A O 1
ATOM 890 N N . ASP A 1 132 ? -18.860 73.475 28.453 1.00 19.61 149 ASP A N 1
ATOM 891 C CA . ASP A 1 132 ? -17.784 73.386 27.458 1.00 22.51 149 ASP A CA 1
ATOM 892 C C . ASP A 1 132 ? -17.364 71.937 27.249 1.00 21.81 149 ASP A C 1
ATOM 893 O O . ASP A 1 132 ? -17.094 71.509 26.118 1.00 20.67 149 ASP A O 1
ATOM 898 N N . ALA A 1 133 ? -17.268 71.185 28.341 1.00 17.12 150 ALA A N 1
ATOM 899 C CA . ALA A 1 133 ? -16.738 69.820 28.253 1.00 18.37 150 ALA A CA 1
ATOM 900 C C . ALA A 1 133 ? -17.737 68.946 27.497 1.00 19.76 150 ALA A C 1
ATOM 901 O O . ALA A 1 133 ? -17.365 68.186 26.588 1.00 19.85 150 ALA A O 1
ATOM 903 N N . LEU A 1 134 ? -18.999 69.029 27.894 1.00 17.38 151 LEU A N 1
ATOM 904 C CA . LEU A 1 134 ? -20.007 68.142 27.307 1.00 18.40 151 LEU A CA 1
ATOM 905 C C . LEU A 1 134 ? -20.300 68.500 25.862 1.00 22.26 151 LEU A C 1
ATOM 906 O O . LEU A 1 134 ? -20.597 67.612 25.055 1.00 23.83 151 LEU A O 1
ATOM 911 N N . SER A 1 135 ? -20.224 69.793 25.538 1.00 20.52 152 SER A N 1
ATOM 912 C CA . SER A 1 135 ? -20.421 70.254 24.166 1.00 21.70 152 SER A CA 1
ATOM 913 C C . SER A 1 135 ? -19.253 69.862 23.274 1.00 23.06 152 SER A C 1
ATOM 914 O O . SER A 1 135 ? -19.441 69.385 22.152 1.00 26.58 152 SER A O 1
ATOM 917 N N . THR A 1 136 ? -18.039 70.043 23.776 1.00 24.07 153 THR A N 1
ATOM 918 C CA . THR A 1 136 ? -16.852 69.604 23.055 1.00 24.59 153 THR A CA 1
ATOM 919 C C . THR A 1 136 ? -16.915 68.107 22.714 1.00 27.99 153 THR A C 1
ATOM 920 O O . THR A 1 136 ? -16.708 67.714 21.556 1.00 27.69 153 THR A O 1
ATOM 924 N N . LEU A 1 137 ? -17.228 67.284 23.710 1.00 26.79 154 LEU A N 1
ATOM 925 C CA . LEU A 1 137 ? -17.319 65.840 23.518 1.00 27.32 154 LEU A CA 1
ATOM 926 C C . LEU A 1 137 ? -18.551 65.408 22.717 1.00 27.76 154 LEU A C 1
ATOM 927 O O . LEU A 1 137 ? -18.472 64.506 21.865 1.00 29.27 154 LEU A O 1
ATOM 932 N N . GLY A 1 138 ? -19.685 66.053 22.976 1.00 27.02 155 GLY A N 1
ATOM 933 C CA . GLY A 1 138 ? -20.944 65.697 22.324 1.00 28.39 155 GLY A CA 1
ATOM 934 C C . GLY A 1 138 ? -20.929 66.018 20.831 1.00 30.40 155 GLY A C 1
ATOM 935 O O . GLY A 1 138 ? -21.603 65.357 20.031 1.00 27.82 155 GLY A O 1
ATOM 936 N N . PHE A 1 139 ? -20.202 67.061 20.451 1.00 30.12 156 PHE A N 1
ATOM 937 C CA . PHE A 1 139 ? -20.216 67.503 19.065 1.00 32.91 156 PHE A CA 1
ATOM 938 C C . PHE A 1 139 ? -18.940 67.169 18.307 1.00 34.63 156 PHE A C 1
ATOM 939 O O . PHE A 1 139 ? -18.971 67.051 17.087 1.00 36.96 156 PHE A O 1
ATOM 947 N N . ASP A 1 140 ? -17.831 66.970 19.017 1.00 34.00 157 ASP A N 1
ATOM 948 C CA . ASP A 1 140 ? -16.526 66.911 18.355 1.00 36.12 157 ASP A CA 1
ATOM 949 C C . ASP A 1 140 ? -15.688 65.673 18.667 1.00 35.17 157 ASP A C 1
ATOM 950 O O . ASP A 1 140 ? -14.504 65.638 18.327 1.00 35.82 157 ASP A O 1
ATOM 955 N N . TYR A 1 141 ? -16.283 64.679 19.328 1.00 33.50 158 TYR A N 1
ATOM 956 C CA . TYR A 1 141 ? -15.584 63.431 19.642 1.00 31.86 158 TYR A CA 1
ATOM 957 C C . TYR A 1 141 ? -16.392 62.215 19.198 1.00 33.27 158 TYR A C 1
ATOM 958 O O . TYR A 1 141 ? -17.111 61.610 19.992 1.00 31.31 158 TYR A O 1
ATOM 967 N N . PRO A 1 142 ? -16.285 61.861 17.908 1.00 35.62 159 PRO A N 1
ATOM 968 C CA . PRO A 1 142 ? -17.061 60.772 17.325 1.00 35.27 159 PRO A CA 1
ATOM 969 C C . PRO A 1 142 ? -17.186 59.495 18.174 1.00 33.69 159 PRO A C 1
ATOM 970 O O . PRO A 1 142 ? -18.293 58.986 18.336 1.00 34.18 159 PRO A O 1
ATOM 974 N N . PRO A 1 143 ? -16.076 58.973 18.725 1.00 33.92 160 PRO A N 1
ATOM 975 C CA . PRO A 1 143 ? -16.187 57.649 19.346 1.00 34.68 160 PRO A CA 1
ATOM 976 C C . PRO A 1 143 ? -17.216 57.531 20.474 1.00 36.46 160 PRO A C 1
ATOM 977 O O . PRO A 1 143 ? -17.682 56.430 20.770 1.00 36.83 160 PRO A O 1
ATOM 981 N N . ARG A 1 144 ? -17.531 58.645 21.133 1.00 36.35 161 ARG A N 1
ATOM 982 C CA . ARG A 1 144 ? -18.449 58.617 22.261 1.00 34.42 161 ARG A CA 1
ATOM 983 C C . ARG A 1 144 ? -19.396 59.818 22.203 1.00 35.37 161 ARG A C 1
ATOM 984 O O . ARG A 1 144 ? -19.942 60.233 23.215 1.00 33.82 161 ARG A O 1
ATOM 992 N N . ALA A 1 145 ? -19.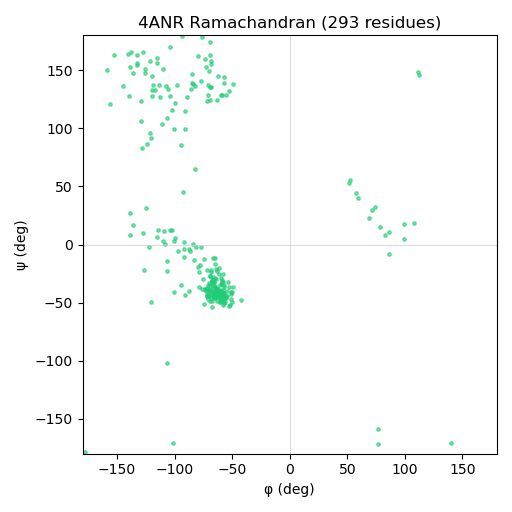642 60.314 20.994 1.00 35.11 162 ALA A N 1
ATOM 993 C CA . ALA A 1 145 ? -20.420 61.522 20.816 1.00 33.75 162 ALA A CA 1
ATOM 994 C C . ALA A 1 145 ? -21.840 61.322 21.323 1.00 34.43 162 ALA A C 1
ATOM 995 O O . ALA A 1 145 ? -22.409 62.221 21.939 1.00 34.21 162 ALA A O 1
ATOM 997 N N . ASP A 1 146 ? -22.407 60.136 21.103 1.00 31.75 163 ASP A N 1
ATOM 998 C CA . ASP A 1 146 ? -23.786 59.878 21.525 1.00 31.90 163 ASP A CA 1
ATOM 999 C C . ASP A 1 146 ? -23.933 59.896 23.042 1.00 29.20 163 ASP A C 1
ATOM 1000 O O . ASP A 1 146 ? -24.926 60.401 23.576 1.00 29.90 163 ASP A O 1
ATOM 1005 N N . PHE A 1 147 ? -22.993 59.258 23.725 1.00 25.99 164 PHE A 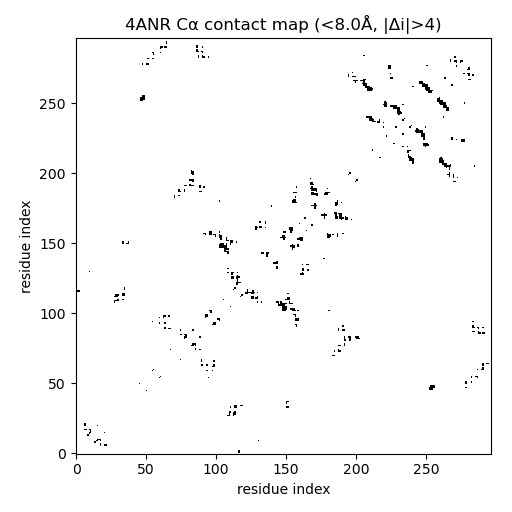N 1
ATOM 1006 C CA . PHE A 1 147 ? -23.026 59.204 25.179 1.00 26.02 164 PHE A CA 1
ATOM 1007 C C . PHE A 1 147 ? -22.982 60.641 25.736 1.00 24.04 164 PHE A C 1
ATOM 1008 O O . PHE A 1 147 ? -23.767 61.001 26.628 1.00 24.90 164 PHE A O 1
ATOM 1016 N N . PHE A 1 148 ? -22.066 61.450 25.216 1.00 22.10 165 PHE A N 1
ATOM 1017 C CA . PHE A 1 148 ? -21.882 62.794 25.783 1.00 23.65 165 PHE A CA 1
ATOM 1018 C C . PHE A 1 148 ? -22.988 63.759 25.383 1.00 25.16 165 PHE A C 1
ATOM 1019 O O . PHE A 1 148 ? -23.363 64.659 26.153 1.00 22.35 165 PHE A O 1
ATOM 1027 N N . ARG A 1 149 ? -23.567 63.537 24.204 1.00 22.39 166 ARG A N 1
ATOM 1028 C CA . ARG A 1 149 ? -24.728 64.306 23.796 1.00 25.57 166 ARG A CA 1
ATOM 1029 C C . ARG A 1 149 ? -25.915 64.059 24.723 1.00 24.74 166 ARG A C 1
ATOM 1030 O O . ARG A 1 149 ? -26.648 64.998 25.067 1.00 22.24 166 ARG A O 1
ATOM 1038 N N . LYS A 1 150 ? -26.073 62.812 25.171 1.00 22.57 167 LYS A N 1
ATOM 1039 C CA . LYS A 1 150 ? -27.118 62.467 26.123 1.00 23.44 167 LYS A CA 1
ATOM 1040 C C . LYS A 1 150 ? -26.852 63.163 27.465 1.00 20.30 167 LYS A C 1
ATOM 1041 O O . LYS A 1 150 ? -27.754 63.736 28.063 1.00 18.64 167 LYS A O 1
ATOM 1047 N N . GLU A 1 151 ? -25.598 63.129 27.908 1.00 21.86 168 GLU A N 1
ATOM 1048 C CA . GLU A 1 151 ? -25.228 63.788 29.173 1.00 19.18 168 GLU A CA 1
ATOM 1049 C C . GLU A 1 151 ? -25.414 65.310 29.079 1.00 18.51 168 GLU A C 1
ATOM 1050 O O . GLU A 1 151 ? -25.792 65.946 30.065 1.00 18.66 168 GLU A O 1
ATOM 1056 N N . LEU A 1 152 ? -25.131 65.892 27.909 1.00 20.03 169 LEU A N 1
ATOM 1057 C CA . LEU A 1 152 ? -25.393 67.318 27.668 1.00 20.31 169 LEU A CA 1
ATOM 1058 C C . LEU A 1 152 ? -26.859 67.639 27.847 1.00 20.44 169 LEU A C 1
ATOM 1059 O O . LEU A 1 152 ? -27.220 68.637 28.478 1.00 20.15 169 LEU A O 1
ATOM 1064 N N . ARG A 1 153 ? -27.730 66.802 27.272 1.00 19.38 170 ARG A N 1
ATOM 1065 C CA . ARG A 1 153 ? -29.168 66.980 27.463 1.00 18.75 170 ARG A CA 1
ATOM 1066 C C . ARG A 1 153 ? -29.590 66.860 28.927 1.00 18.27 170 ARG A C 1
ATOM 1067 O O . ARG A 1 153 ? -30.340 67.681 29.440 1.00 18.81 170 ARG A O 1
ATOM 1075 N N . GLU A 1 154 ? -29.060 65.866 29.621 1.00 17.19 171 GLU A N 1
ATOM 1076 C CA . GLU A 1 154 ? -29.369 65.700 31.043 1.00 16.28 171 GLU A CA 1
ATOM 1077 C C . GLU A 1 154 ? -28.876 66.917 31.833 1.00 16.34 171 GLU A C 1
ATOM 1078 O O . GLU A 1 154 ? -29.530 67.352 32.769 1.00 17.73 171 GLU A O 1
ATOM 1084 N N . PHE A 1 155 ? -27.671 67.380 31.509 1.00 17.57 172 PHE A N 1
ATOM 1085 C CA . PHE A 1 155 ? -27.179 68.645 32.099 1.00 17.96 172 PHE A CA 1
ATOM 1086 C C . PHE A 1 155 ? -28.124 69.841 31.942 1.00 18.26 172 PHE A C 1
ATOM 1087 O O . PHE A 1 155 ? -28.469 70.508 32.927 1.00 17.93 172 PHE A O 1
ATOM 1095 N N . LEU A 1 156 ? -28.560 70.121 30.711 1.00 17.80 173 LEU A N 1
ATOM 1096 C CA . LEU A 1 156 ? -29.549 71.178 30.472 1.00 19.16 173 LEU A CA 1
ATOM 1097 C C . LEU A 1 156 ? -30.814 70.998 31.306 1.00 19.55 173 LEU A C 1
ATOM 1098 O O . LEU A 1 156 ? -31.358 71.974 31.849 1.00 18.14 173 LEU A O 1
ATOM 1103 N N . LEU A 1 157 ? -31.276 69.753 31.439 1.00 19.23 174 LEU A N 1
ATOM 1104 C CA . LEU A 1 157 ? -32.462 69.478 32.255 1.00 18.80 174 LEU A CA 1
ATOM 1105 C C . LEU A 1 157 ? -32.253 69.762 33.749 1.00 19.15 174 LEU A C 1
ATOM 1106 O O . LEU A 1 157 ? -33.137 70.323 34.410 1.00 19.39 174 LEU A O 1
ATOM 1111 N N . LEU A 1 158 ? -31.125 69.306 34.291 1.00 17.23 175 LEU A N 1
ATOM 1112 C CA . LEU A 1 158 ? -30.834 69.559 35.707 1.00 17.95 175 LEU A CA 1
ATOM 1113 C C . LEU A 1 158 ? -30.618 71.035 35.990 1.00 17.31 175 LEU A C 1
ATOM 1114 O O . LEU A 1 158 ? -31.079 71.532 37.006 1.00 21.32 175 LEU A O 1
ATOM 1119 N N . ALA A 1 159 ? -29.936 71.729 35.091 1.00 17.21 176 ALA A N 1
ATOM 1120 C CA . ALA A 1 159 ? -29.764 73.174 35.293 1.00 19.68 176 ALA A CA 1
ATOM 1121 C C . ALA A 1 159 ? -31.125 73.908 35.339 1.00 18.96 176 ALA A C 1
ATOM 1122 O O . ALA A 1 159 ? -31.354 74.752 36.206 1.00 20.38 176 ALA A O 1
ATOM 1124 N N . ARG A 1 160 ? -32.054 73.516 34.462 1.00 17.18 177 ARG A N 1
ATOM 1125 C CA . ARG A 1 160 ? -33.391 74.089 34.478 1.00 17.41 177 ARG A CA 1
ATOM 1126 C C . ARG A 1 160 ? -34.137 73.746 35.753 1.00 20.49 177 ARG A C 1
ATOM 1127 O O . ARG A 1 160 ? -34.745 74.629 36.376 1.00 22.23 177 ARG A O 1
ATOM 1135 N N . GLU A 1 161 ? -34.066 72.475 36.162 1.00 22.14 178 GLU A N 1
ATOM 1136 C CA . GLU A 1 161 ? -34.742 72.021 37.381 1.00 23.58 178 GLU A CA 1
ATOM 1137 C C . GLU A 1 161 ? -34.266 72.785 38.619 1.00 24.57 178 GLU A C 1
ATOM 1138 O O . GLU A 1 161 ? -35.072 73.095 39.510 1.00 26.77 178 GLU A O 1
ATOM 1144 N N . GLN A 1 162 ? -32.951 73.031 38.685 1.00 20.38 179 GLN A N 1
ATOM 1145 C CA . GLN A 1 162 ? -32.313 73.654 39.853 1.00 23.41 179 GLN A CA 1
ATOM 1146 C C . GLN A 1 162 ? -32.376 75.179 39.742 1.00 24.05 179 GLN A C 1
ATOM 1147 O O . GLN A 1 162 ? -31.987 75.888 40.664 1.00 24.97 179 GLN A O 1
ATOM 1153 N N . GLN A 1 163 ? -32.861 75.657 38.602 1.00 23.50 180 GLN A N 1
ATOM 1154 C CA . GLN A 1 163 ? -32.929 77.094 38.287 1.00 24.92 180 GLN A CA 1
ATOM 1155 C C . GLN A 1 163 ? -31.593 77.813 38.485 1.00 25.64 180 GLN A C 1
ATOM 1156 O O . GLN A 1 163 ? -31.523 78.827 39.188 1.00 25.19 180 GLN A O 1
ATOM 1162 N N . VAL A 1 164 ? -30.539 77.278 37.861 1.00 23.54 181 VAL A N 1
ATOM 1163 C CA . VAL A 1 164 ? -29.205 77.870 37.905 1.00 24.62 181 VAL A CA 1
ATOM 1164 C C . VAL A 1 164 ? -28.707 78.075 36.485 1.00 23.56 181 VAL A C 1
ATOM 1165 O O . VAL A 1 164 ? -29.141 77.389 35.565 1.00 23.57 181 VAL A O 1
ATOM 1169 N N . ASP A 1 165 ? -27.862 79.080 36.285 1.00 23.07 182 ASP A N 1
ATOM 1170 C CA . ASP A 1 165 ? -27.264 79.352 34.969 1.00 22.42 182 ASP A CA 1
ATOM 1171 C C . ASP A 1 165 ? -26.392 78.149 34.584 1.00 22.52 182 ASP A C 1
ATOM 1172 O O . ASP A 1 165 ? -25.474 77.800 35.319 1.00 21.48 182 ASP A O 1
ATOM 1177 N N . PRO A 1 166 ? -26.651 77.538 33.415 1.00 22.47 183 PRO A N 1
ATOM 1178 C CA . PRO A 1 166 ? -25.898 76.344 33.043 1.00 20.35 183 PRO A CA 1
ATOM 1179 C C . PRO A 1 166 ? -24.400 76.621 32.915 1.00 19.44 183 PRO A C 1
ATOM 1180 O O . PRO A 1 166 ? -23.597 75.715 33.119 1.00 19.36 183 PRO A O 1
ATOM 1184 N N . LEU A 1 167 ? -24.018 77.879 32.637 1.00 18.15 184 LEU A N 1
ATOM 1185 C CA . LEU A 1 167 ? -22.592 78.197 32.446 1.00 17.57 184 LEU A CA 1
ATOM 1186 C C . LEU A 1 167 ? -21.845 78.391 33.785 1.00 18.22 184 LEU A C 1
ATOM 1187 O O . LEU A 1 167 ? -20.636 78.631 33.807 1.00 18.38 184 LEU A O 1
ATOM 1192 N N . SER A 1 168 ? -22.569 78.297 34.894 1.00 16.90 185 SER A N 1
ATOM 1193 C CA . SER A 1 168 ? -21.996 78.532 36.226 1.00 17.96 185 SER A CA 1
ATOM 1194 C C . SER A 1 168 ? -21.454 77.294 36.935 1.00 16.75 185 SER A C 1
ATOM 1195 O O . SER A 1 168 ? -20.854 77.401 38.001 1.00 16.23 185 SER A O 1
ATOM 1198 N N . LEU A 1 169 ? -21.620 76.117 36.335 1.00 17.80 186 LEU A N 1
ATOM 1199 C CA . LEU A 1 169 ? -21.305 74.860 37.008 1.00 15.67 186 LEU A CA 1
ATOM 1200 C C . LEU A 1 169 ? -20.027 74.265 36.416 1.00 15.06 186 LEU A C 1
ATOM 1201 O O . LEU A 1 169 ? -19.834 74.265 35.198 1.00 16.04 186 LEU A O 1
ATOM 1206 N N . THR A 1 170 ? -19.139 73.780 37.279 1.00 15.93 187 THR A N 1
ATOM 1207 C CA . THR A 1 170 ? -17.866 73.217 36.847 1.00 15.12 187 THR A CA 1
ATOM 1208 C C . THR A 1 170 ? -17.856 71.690 36.892 1.00 16.73 187 THR A C 1
ATOM 1209 O O . THR A 1 170 ? -18.744 71.081 37.475 1.00 17.21 187 THR A O 1
ATOM 1213 N N . GLY A 1 171 ? -16.813 71.085 36.317 1.00 15.15 188 GLY A N 1
ATOM 1214 C CA . GLY A 1 171 ? -16.646 69.623 36.320 1.00 14.08 188 GLY A CA 1
ATOM 1215 C C . GLY A 1 171 ? -15.346 69.249 35.628 1.00 17.31 188 GLY A C 1
ATOM 1216 O O . GLY A 1 171 ? -14.591 70.128 35.181 1.00 16.16 188 GLY A O 1
ATOM 1217 N N . SER A 1 172 ? -15.089 67.947 35.536 1.00 16.29 189 SER A N 1
ATOM 1218 C CA . SER A 1 172 ? -13.865 67.432 34.943 1.00 16.19 189 SER A CA 1
ATOM 1219 C C . SER A 1 172 ? -13.943 67.545 33.415 1.00 18.08 189 SER A C 1
ATOM 1220 O O . SER A 1 172 ? -14.984 67.923 32.866 1.00 18.05 189 SER A O 1
ATOM 1223 N N . TYR A 1 173 ? -12.874 67.143 32.725 1.00 16.55 190 TYR A N 1
ATOM 1224 C CA . TYR A 1 173 ? -12.904 67.239 31.266 1.00 18.19 190 TYR A CA 1
ATOM 1225 C C . TYR A 1 173 ? -13.961 66.321 30.674 1.00 20.91 190 TYR A C 1
ATOM 1226 O O . TYR A 1 173 ? -14.300 66.462 29.500 1.00 20.46 190 TYR A O 1
ATOM 1235 N N . ALA A 1 174 ? -14.432 65.356 31.464 1.00 21.29 191 ALA A N 1
ATOM 1236 C CA . ALA A 1 174 ? -15.431 64.408 30.966 1.00 23.53 191 ALA A CA 1
ATOM 1237 C C . ALA A 1 174 ? -16.827 64.704 31.484 1.00 26.30 191 ALA A C 1
ATOM 1238 O O . ALA A 1 174 ? -17.735 63.883 31.351 1.00 30.82 191 ALA A O 1
ATOM 1240 N N . GLY A 1 175 ? -17.008 65.880 32.070 1.00 19.25 192 GLY A N 1
ATOM 1241 C CA . GLY A 1 175 ? -18.320 66.317 32.553 1.00 18.32 192 GLY A CA 1
ATOM 1242 C C . GLY A 1 175 ? -18.723 65.885 33.967 1.00 17.29 192 GLY A C 1
ATOM 1243 O O . GLY A 1 175 ? -19.884 66.017 34.326 1.00 19.09 192 GLY A O 1
ATOM 1244 N N . ALA A 1 176 ? -17.809 65.337 34.768 1.00 15.39 193 ALA A N 1
ATOM 1245 C CA . ALA A 1 176 ? -18.193 64.848 36.110 1.00 13.06 193 ALA A CA 1
ATOM 1246 C C . ALA A 1 176 ? -18.151 66.016 37.098 1.00 16.76 193 ALA A C 1
ATOM 1247 O O . ALA A 1 176 ? -17.221 66.800 37.049 1.00 14.73 193 ALA A O 1
ATOM 1249 N N . MET A 1 177 ? -19.131 66.107 37.995 1.00 15.85 194 MET A N 1
ATOM 1250 C CA . MET A 1 177 ? -19.432 67.372 38.695 1.00 15.21 194 MET A CA 1
ATOM 1251 C C . MET A 1 177 ? -19.263 67.273 40.206 1.00 14.09 194 MET A C 1
ATOM 1252 O O . MET A 1 177 ? -19.709 66.316 40.825 1.00 14.72 194 MET A O 1
ATOM 1257 N N . GLY A 1 178 ? -18.652 68.302 40.803 1.00 13.61 195 GLY A N 1
ATOM 1258 C CA . GLY A 1 178 ? -18.786 68.508 42.243 1.00 15.13 195 GLY A CA 1
ATOM 1259 C C . GLY A 1 178 ? -17.957 67.578 43.113 1.00 12.74 195 GLY A C 1
ATOM 1260 O O . GLY A 1 178 ? -17.090 66.856 42.630 1.00 13.41 195 GLY A O 1
ATOM 1261 N N . LEU A 1 179 ? -18.204 67.641 44.420 1.00 14.51 196 LEU A N 1
ATOM 1262 C CA . LEU A 1 179 ? -17.474 66.827 45.404 1.00 14.66 196 LEU A CA 1
ATOM 1263 C C . LEU A 1 179 ? -17.445 65.325 45.117 1.00 14.85 196 LEU A C 1
ATOM 1264 O O . LEU A 1 179 ? -16.443 64.662 45.398 1.00 15.58 196 LEU A O 1
ATOM 1269 N N . PRO A 1 180 ? -18.556 64.766 44.586 1.00 14.93 197 PRO A N 1
ATOM 1270 C CA . PRO A 1 180 ? -18.577 63.332 44.332 1.00 16.73 197 PRO A CA 1
ATOM 1271 C C . PRO A 1 180 ? -18.338 62.955 42.865 1.00 15.71 197 PRO A C 1
ATOM 1272 O O . PRO A 1 180 ? -18.345 61.747 42.520 1.00 15.81 197 PRO A O 1
ATOM 1276 N N . GLN A 1 181 ? -18.081 63.957 42.019 1.00 13.95 198 GLN A N 1
ATOM 1277 C CA . GLN A 1 181 ? -17.863 63.732 40.574 1.00 13.80 198 GLN A CA 1
ATOM 1278 C C . GLN A 1 181 ? -18.999 62.922 39.919 1.00 14.71 198 GLN A C 1
ATOM 1279 O O . GLN A 1 181 ? -18.758 61.912 39.265 1.00 14.52 198 GLN A O 1
ATOM 1285 N N . PHE A 1 182 ? -20.228 63.400 40.065 1.00 14.33 199 PHE A N 1
ATOM 1286 C CA . PHE A 1 182 ? -21.403 62.758 39.429 1.00 15.89 199 PHE A CA 1
ATOM 1287 C C . PHE A 1 182 ? -21.498 63.238 37.977 1.00 16.75 199 PHE A C 1
ATOM 1288 O O . PHE A 1 182 ? -21.386 64.446 37.686 1.00 14.59 199 PHE A O 1
ATOM 1296 N N . MET A 1 183 ? -21.760 62.316 37.053 1.00 14.47 200 MET A N 1
ATOM 1297 C CA . MET A 1 183 ? -22.192 62.735 35.714 1.00 15.96 200 MET A CA 1
ATOM 1298 C C . MET A 1 183 ? -23.584 63.352 35.807 1.00 14.11 200 MET A C 1
ATOM 1299 O O . MET A 1 183 ? -24.315 63.065 36.734 1.00 16.10 200 MET A O 1
ATOM 1304 N N . PRO A 1 184 ? -23.950 64.219 34.851 1.00 14.43 201 PRO A N 1
ATOM 1305 C CA . PRO A 1 184 ? -25.292 64.783 34.862 1.00 15.99 201 PRO A CA 1
ATOM 1306 C C . PRO A 1 184 ? -26.400 63.726 34.999 1.00 16.31 201 PRO A C 1
ATOM 1307 O O . PRO A 1 184 ? -27.360 63.934 35.736 1.00 15.58 201 PRO A O 1
ATOM 1311 N N . SER A 1 185 ? -26.264 62.596 34.315 1.00 16.01 202 SER A N 1
ATOM 1312 C CA . SER A 1 185 ? -27.354 61.595 34.376 1.00 18.37 202 SER A CA 1
ATOM 1313 C C . SER A 1 185 ? -27.452 61.033 35.798 1.00 16.91 202 SER A C 1
ATOM 1314 O O . SER A 1 185 ? -28.557 60.792 36.293 1.00 16.97 202 SER A O 1
ATOM 1317 N N . SER A 1 186 ? -26.314 60.884 36.494 1.00 16.69 203 SER A N 1
ATOM 1318 C CA . SER A 1 186 ? -26.348 60.416 37.895 1.00 17.31 203 SER A CA 1
ATOM 1319 C C . SER A 1 186 ? -26.895 61.448 38.858 1.00 16.17 203 SER A C 1
ATOM 1320 O O . SER A 1 186 ? -27.525 61.101 39.876 1.00 18.34 203 SER A O 1
ATOM 1323 N N . PHE A 1 187 ? -26.609 62.724 38.591 1.00 14.62 204 PHE A N 1
ATOM 1324 C CA . PHE A 1 187 ? -27.189 63.780 39.402 1.00 15.59 204 PHE A CA 1
ATOM 1325 C C . PHE A 1 187 ? -28.733 63.676 39.340 1.00 15.43 204 PHE A C 1
ATOM 1326 O O . PHE A 1 187 ? -29.420 63.659 40.358 1.00 15.50 204 PHE A O 1
ATOM 1334 N N . ARG A 1 188 ? -29.280 63.530 38.148 1.00 16.49 205 ARG A N 1
ATOM 1335 C CA . ARG A 1 188 ? -30.739 63.509 38.048 1.00 17.26 205 ARG A CA 1
ATOM 1336 C C . ARG A 1 188 ? -31.314 62.241 38.661 1.00 19.04 205 ARG A C 1
ATOM 1337 O O . ARG A 1 188 ? -32.366 62.263 39.314 1.00 19.91 205 ARG A O 1
ATOM 1345 N N . ALA A 1 189 ? -30.593 61.139 38.519 1.00 17.27 206 ALA A N 1
ATOM 1346 C CA . ALA A 1 189 ? -31.131 59.875 38.999 1.00 20.49 206 ALA A CA 1
ATOM 1347 C C . ALA A 1 189 ? -30.993 59.726 40.506 1.00 21.69 206 ALA A C 1
ATOM 1348 O O . ALA A 1 189 ? -31.858 59.138 41.156 1.00 20.71 206 ALA A O 1
ATOM 1350 N N . TYR A 1 190 ? -29.892 60.220 41.068 1.00 19.16 207 TYR A N 1
ATOM 1351 C CA . TYR A 1 190 ? -29.484 59.815 42.419 1.00 19.47 207 TYR A CA 1
ATOM 1352 C C . TYR A 1 190 ? -29.215 60.907 43.448 1.00 17.88 207 TYR A C 1
ATOM 1353 O O . TYR A 1 190 ? -29.222 60.625 44.638 1.00 18.78 207 TYR A O 1
ATOM 1362 N N . ALA A 1 191 ? -28.917 62.122 43.002 1.00 16.57 208 ALA A N 1
ATOM 1363 C CA . ALA A 1 191 ? -28.556 63.175 43.935 1.00 17.40 208 ALA A CA 1
ATOM 1364 C C . ALA A 1 191 ? -29.794 63.663 44.717 1.00 21.67 208 ALA A C 1
ATOM 1365 O O . ALA A 1 191 ? -30.939 63.557 44.236 1.00 20.55 208 ALA A O 1
ATOM 1367 N N . VAL A 1 192 ? -29.545 64.161 45.921 1.00 17.81 209 VAL A N 1
ATOM 1368 C CA . VAL A 1 192 ? -30.595 64.545 46.870 1.00 21.32 209 VAL A CA 1
ATOM 1369 C C . VAL A 1 192 ? -30.284 65.842 47.580 1.00 24.29 209 VAL A C 1
ATOM 1370 O O . VAL A 1 192 ? -29.109 66.237 47.736 1.00 21.43 209 VAL A O 1
ATOM 1374 N N . ASP A 1 193 ? -31.353 66.528 47.978 1.00 22.47 210 ASP A N 1
ATOM 1375 C CA . ASP A 1 193 ? -31.238 67.747 48.769 1.00 25.01 210 ASP A CA 1
ATOM 1376 C C . ASP A 1 193 ? -31.283 67.264 50.202 1.00 25.45 210 ASP A C 1
ATOM 1377 O O . ASP A 1 193 ? -32.354 66.917 50.699 1.00 25.67 210 ASP A O 1
ATOM 1382 N N . PHE A 1 194 ? -30.113 67.148 50.834 1.00 22.69 211 PHE A N 1
ATOM 1383 C CA . PHE A 1 194 ? -30.021 66.450 52.102 1.00 19.76 211 PHE A CA 1
ATOM 1384 C C . PHE A 1 194 ? -30.068 67.427 53.271 1.00 23.51 211 PHE A C 1
ATOM 1385 O O . PHE A 1 194 ? -30.129 67.004 54.424 1.00 25.00 211 PHE A O 1
ATOM 1393 N N . ASP A 1 195 ? -30.063 68.723 53.000 1.00 23.66 212 ASP A N 1
ATOM 1394 C CA . ASP A 1 195 ? -30.298 69.671 54.098 1.00 26.08 212 ASP A CA 1
ATOM 1395 C C . ASP A 1 195 ? -31.593 70.458 53.961 1.00 30.05 212 ASP A C 1
ATOM 1396 O O . ASP A 1 195 ? -31.789 71.458 54.655 1.00 29.42 212 ASP A O 1
ATOM 1401 N N . GLY A 1 196 ? -32.454 70.026 53.042 1.00 28.77 213 GLY A N 1
ATOM 1402 C CA . GLY A 1 196 ? -33.852 70.442 53.053 1.00 32.58 213 GLY A CA 1
ATOM 1403 C C . GLY A 1 196 ? -34.063 71.910 52.724 1.00 33.32 213 GLY A C 1
ATOM 1404 O O . GLY A 1 196 ? -35.101 72.473 53.068 1.00 35.09 213 GLY A O 1
ATOM 1405 N N . ASP A 1 197 ? -33.099 72.519 52.034 1.00 31.66 214 ASP A N 1
ATOM 1406 C CA . ASP A 1 197 ? -33.191 73.910 51.600 1.00 32.77 214 ASP A CA 1
ATOM 1407 C C . ASP A 1 197 ? -33.785 74.130 50.199 1.00 34.43 214 ASP A C 1
ATOM 1408 O O . ASP A 1 197 ? -33.861 75.264 49.736 1.00 37.07 214 ASP A O 1
ATOM 1413 N N . GLY A 1 198 ? -34.198 73.058 49.529 1.00 33.95 215 GLY A N 1
ATOM 1414 C CA . GLY A 1 198 ? -34.813 73.162 48.195 1.00 34.07 215 GLY A CA 1
ATOM 1415 C C . GLY A 1 198 ? -33.851 73.261 47.010 1.00 34.38 215 GLY A C 1
ATOM 1416 O O . GLY A 1 198 ? -34.277 73.532 45.869 1.00 32.67 215 GLY A O 1
ATOM 1417 N N . HIS A 1 199 ? -32.554 73.081 47.276 1.00 30.34 216 HIS A N 1
ATOM 1418 C CA . HIS A 1 199 ? -31.516 73.103 46.233 1.00 29.21 216 HIS A CA 1
ATOM 1419 C C . HIS A 1 199 ? -30.731 71.797 46.339 1.00 27.85 216 HIS A C 1
ATOM 1420 O O . HIS A 1 199 ? -30.571 71.264 47.435 1.00 25.56 216 HIS A O 1
ATOM 1427 N N . ILE A 1 200 ? -30.243 71.289 45.214 1.00 25.85 217 ILE A N 1
ATOM 1428 C CA . ILE A 1 200 ? -29.271 70.192 45.246 1.00 23.72 217 ILE A CA 1
ATOM 1429 C C . ILE A 1 200 ? -27.928 70.726 44.769 1.00 23.85 217 ILE A C 1
ATOM 1430 O O . ILE A 1 200 ? -27.748 71.029 43.587 1.00 25.27 217 ILE A O 1
ATOM 1435 N N . ASN A 1 201 ? -27.026 70.957 45.711 1.00 21.84 218 ASN A N 1
ATOM 1436 C CA . ASN A 1 201 ? -25.750 71.576 45.419 1.00 21.59 218 ASN A CA 1
ATOM 1437 C C . ASN A 1 201 ? -24.628 70.620 45.835 1.00 22.52 218 ASN A C 1
ATOM 1438 O O . ASN A 1 201 ? -24.173 70.643 46.984 1.00 21.91 218 ASN A O 1
ATOM 1443 N N . ILE A 1 202 ? -24.188 69.785 44.896 1.00 19.44 219 ILE A N 1
ATOM 1444 C CA . ILE A 1 202 ? -23.076 68.875 45.158 1.00 16.84 219 IL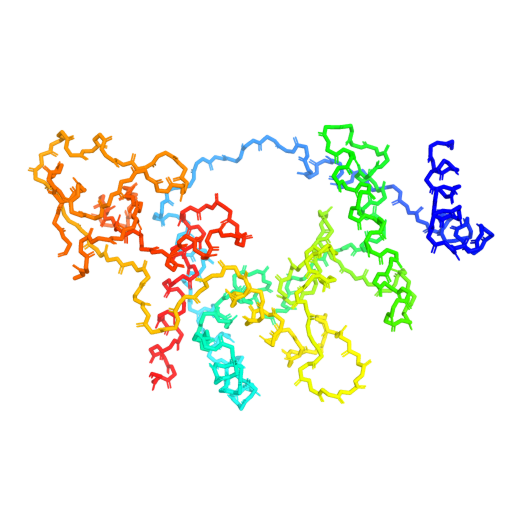E A CA 1
ATOM 1445 C C . ILE A 1 202 ? -21.689 69.515 44.969 1.00 17.72 219 ILE A C 1
ATOM 1446 O O . ILE A 1 202 ? -20.682 68.850 45.173 1.00 17.95 219 ILE A O 1
ATOM 1451 N N . TRP A 1 203 ? -21.645 70.796 44.598 1.00 17.14 220 TRP A N 1
ATOM 1452 C CA . TRP A 1 203 ? -20.387 71.505 44.293 1.00 16.87 220 TRP A CA 1
ATOM 1453 C C . TRP A 1 203 ? -19.829 72.183 45.540 1.00 19.37 220 TRP A C 1
ATOM 1454 O O . TRP A 1 203 ? -18.635 72.113 45.813 1.00 21.54 220 TRP A O 1
ATOM 1465 N N . SER A 1 204 ? -20.687 72.821 46.318 1.00 19.88 221 SER A N 1
ATOM 1466 C CA . SER A 1 204 ? -20.169 73.525 47.492 1.00 21.81 221 SER A CA 1
ATOM 1467 C C . SER A 1 204 ? -21.021 73.301 48.735 1.00 22.20 221 SER A C 1
ATOM 1468 O O . SER A 1 204 ? -20.911 74.070 49.701 1.00 25.30 221 SER A O 1
ATOM 1471 N N . ASP A 1 205 ? -21.879 72.278 48.724 1.00 15.98 222 ASP A N 1
ATOM 1472 C CA . ASP A 1 205 ? -22.641 71.950 49.907 1.00 20.69 222 ASP A CA 1
ATOM 1473 C C . ASP A 1 205 ? -22.328 70.519 50.302 1.00 18.10 222 ASP A C 1
ATOM 1474 O O . ASP A 1 205 ? -22.904 69.587 49.750 1.00 20.09 222 ASP A O 1
ATOM 1479 N N . PRO A 1 206 ? -21.388 70.343 51.240 1.00 19.03 223 PRO A N 1
ATOM 1480 C CA . PRO A 1 206 ? -20.984 68.982 51.573 1.00 17.28 223 PRO A CA 1
ATOM 1481 C C . PRO A 1 206 ? -22.144 68.122 52.049 1.00 16.50 223 PRO A C 1
ATOM 1482 O O . PRO A 1 206 ? -22.111 66.910 51.862 1.00 16.17 223 PRO A O 1
ATOM 1486 N N . THR A 1 207 ? -23.130 68.728 52.714 1.00 16.06 224 THR A N 1
ATOM 1487 C CA . THR A 1 207 ? -24.299 67.986 53.180 1.00 17.44 224 THR A CA 1
ATOM 1488 C C . THR A 1 207 ? -25.054 67.291 52.044 1.00 16.59 224 THR A C 1
ATOM 1489 O O . THR A 1 207 ? -25.406 66.114 52.163 1.00 15.91 224 THR A O 1
ATOM 1493 N N . ASP A 1 208 ? -25.339 68.023 50.968 1.00 17.10 225 ASP A N 1
ATOM 1494 C CA . ASP A 1 208 ? -26.001 67.422 49.786 1.00 17.45 225 ASP A CA 1
ATOM 1495 C C . ASP A 1 208 ? -25.080 66.360 49.154 1.00 15.32 225 ASP A C 1
ATOM 1496 O O . ASP A 1 208 ? -25.548 65.317 48.696 1.00 16.47 225 ASP A O 1
ATOM 1501 N N . ALA A 1 209 ? -23.780 66.652 49.040 1.00 16.64 226 ALA A N 1
ATOM 1502 C CA . ALA A 1 209 ? -22.844 65.640 48.500 1.00 15.18 226 ALA A CA 1
ATOM 1503 C C . ALA A 1 209 ? -22.884 64.333 49.288 1.00 15.09 226 ALA A C 1
ATOM 1504 O O . ALA A 1 209 ? -22.867 63.249 48.706 1.00 17.13 226 ALA A O 1
ATOM 1506 N N . ILE A 1 210 ? -22.865 64.439 50.610 1.00 12.06 227 ILE A N 1
ATOM 1507 C CA . ILE A 1 210 ? -22.887 63.285 51.485 1.00 12.28 227 ILE A CA 1
ATOM 1508 C C . ILE A 1 210 ? -24.161 62.459 51.285 1.00 15.72 227 ILE A C 1
ATOM 1509 O O . ILE A 1 210 ? -24.089 61.244 51.091 1.00 13.56 227 ILE A O 1
ATOM 1514 N N . GLY A 1 211 ? -25.323 63.107 51.296 1.00 14.15 228 GLY A N 1
ATOM 1515 C CA . GLY A 1 211 ? -26.560 62.361 51.063 1.00 16.97 228 GLY A CA 1
ATOM 1516 C C . GLY A 1 211 ? -26.640 61.780 49.656 1.00 15.71 228 GLY A C 1
ATOM 1517 O O . GLY A 1 211 ? -27.169 60.679 49.448 1.00 15.73 228 GLY A O 1
ATOM 1518 N N . SER A 1 212 ? -26.121 62.518 48.688 1.00 13.60 229 SER A N 1
ATOM 1519 C CA . SER A 1 212 ? -26.142 62.053 47.300 1.00 14.46 229 SER A CA 1
ATOM 1520 C C . SER A 1 212 ? -25.304 60.793 47.069 1.00 15.60 229 SER A C 1
ATOM 1521 O O . SER A 1 212 ? -25.710 59.893 46.333 1.00 15.41 229 SER A O 1
ATOM 1524 N N . VAL A 1 213 ? -24.113 60.733 47.662 1.00 13.02 230 VAL A N 1
ATOM 1525 C CA . VAL A 1 213 ? -23.299 59.506 47.582 1.00 13.39 230 VAL A CA 1
ATOM 1526 C C . VAL A 1 213 ? -24.016 58.311 48.262 1.00 14.69 230 VAL A C 1
ATOM 1527 O O . VAL A 1 213 ? -24.044 57.185 47.727 1.00 13.35 230 VAL A O 1
ATOM 1531 N N . ALA A 1 214 ? -24.629 58.568 49.413 1.00 14.83 231 ALA A N 1
ATOM 1532 C CA . ALA A 1 214 ? -25.332 57.521 50.163 1.00 16.24 231 ALA A CA 1
ATOM 1533 C C . ALA A 1 214 ? -26.530 56.994 49.331 1.00 16.13 231 ALA A C 1
ATOM 1534 O O . ALA A 1 214 ? -26.706 55.772 49.167 1.00 15.41 231 ALA A O 1
ATOM 1536 N N . SER A 1 215 ? -27.259 57.913 48.709 1.00 16.54 232 SER A N 1
ATOM 1537 C CA . SER A 1 215 ? -28.384 57.562 47.841 1.00 17.81 232 SER A CA 1
ATOM 1538 C C . SER A 1 215 ? -27.943 56.699 46.646 1.00 17.77 232 SER A C 1
ATOM 1539 O O . SER A 1 215 ? -28.506 55.641 46.398 1.00 15.91 232 SER A O 1
ATOM 1542 N N . TYR A 1 216 ? -26.906 57.146 45.949 1.00 14.55 233 TYR A N 1
ATOM 1543 C CA . TYR A 1 216 ? -26.274 56.369 44.888 1.00 15.43 233 TYR A CA 1
ATOM 1544 C C . TYR A 1 216 ? -25.948 54.949 45.350 1.00 17.46 233 TYR A C 1
ATOM 1545 O O . TYR A 1 216 ? -26.271 53.976 44.663 1.00 17.97 233 TYR A O 1
ATOM 1554 N N . PHE A 1 217 ? -25.298 54.805 46.503 1.00 14.93 234 PHE A N 1
ATOM 1555 C CA . PHE A 1 217 ? -24.902 53.461 46.940 1.00 14.31 234 PHE A CA 1
ATOM 1556 C C . PHE A 1 217 ? -26.107 52.577 47.279 1.00 17.89 234 PHE A C 1
ATOM 1557 O O . PHE A 1 217 ? -26.138 51.370 46.939 1.00 17.23 234 PHE A O 1
ATOM 1565 N N . LYS A 1 218 ? -27.099 53.157 47.947 1.00 17.24 235 LYS A N 1
ATOM 1566 C CA . LYS A 1 218 ? -28.293 52.355 48.290 1.00 19.03 235 LYS A CA 1
ATOM 1567 C C . LYS A 1 218 ? -28.983 51.903 47.008 1.00 18.24 235 LYS A C 1
ATOM 1568 O O . LYS A 1 218 ? -29.409 50.744 46.877 1.00 20.51 235 LYS A O 1
ATOM 1574 N N . GLN A 1 219 ? -29.066 52.806 46.043 1.00 15.72 236 GLN A N 1
ATOM 1575 C CA . GLN A 1 219 ? -29.758 52.500 44.797 1.00 17.91 236 GLN A CA 1
ATOM 1576 C C . GLN A 1 219 ? -29.004 51.569 43.847 1.00 20.19 236 GLN A C 1
ATOM 1577 O O . GLN A 1 219 ? -29.594 51.016 42.907 1.00 21.53 236 GLN A O 1
ATOM 1583 N N . HIS A 1 220 ? -27.719 51.348 44.120 1.00 17.04 237 HIS A N 1
ATOM 1584 C CA . HIS A 1 220 ? -26.940 50.406 43.335 1.00 17.88 237 HIS A CA 1
ATOM 1585 C C . HIS A 1 220 ? -26.756 49.077 44.060 1.00 19.11 237 HIS A C 1
ATOM 1586 O O . HIS A 1 220 ? -25.944 48.261 43.648 1.00 19.88 237 HIS A O 1
ATOM 1593 N N . GLY A 1 221 ? -27.511 48.866 45.138 1.00 20.35 238 GLY A N 1
ATOM 1594 C CA . GLY A 1 221 ? -27.628 47.546 45.770 1.00 20.14 238 GLY A CA 1
ATOM 1595 C C . GLY A 1 221 ? -26.778 47.277 47.004 1.00 18.72 238 GLY A C 1
ATOM 1596 O O . GLY A 1 221 ? -26.541 46.114 47.370 1.00 16.95 238 GLY A O 1
ATOM 1597 N N . TRP A 1 222 ? -26.274 48.330 47.647 1.00 16.69 239 TRP A N 1
ATOM 1598 C CA . TRP A 1 222 ? -25.464 48.138 48.841 1.00 16.30 239 TRP A CA 1
ATOM 1599 C C . TRP A 1 222 ? -26.317 47.414 49.859 1.00 18.75 239 TRP A C 1
ATOM 1600 O O . TRP A 1 222 ? -27.443 47.836 50.112 1.00 21.10 239 TRP A O 1
ATOM 1611 N N . VAL A 1 223 ? -25.818 46.322 50.427 1.00 18.60 240 VAL A N 1
ATOM 1612 C CA . VAL A 1 223 ? -26.591 45.662 51.486 1.00 20.33 240 VAL A CA 1
ATOM 1613 C C . VAL A 1 223 ? -26.074 45.958 52.871 1.00 19.20 240 VAL A C 1
ATOM 1614 O O . VAL A 1 223 ? -24.936 45.607 53.225 1.00 18.04 240 VAL A O 1
ATOM 1618 N N . THR A 1 224 ? -26.903 46.636 53.663 1.00 19.46 241 THR A N 1
ATOM 1619 C CA . THR A 1 224 ? -26.477 47.114 54.977 1.00 19.01 241 THR A CA 1
ATOM 1620 C C . THR A 1 224 ? -25.940 46.012 55.888 1.00 20.32 241 THR A C 1
ATOM 1621 O O . THR A 1 224 ? -26.538 44.944 56.039 1.00 20.20 241 THR A O 1
ATOM 1625 N N . GLY A 1 225 ? -24.759 46.230 56.436 1.00 17.84 242 GLY A N 1
ATOM 1626 C CA . GLY A 1 225 ? -24.194 45.290 57.400 1.00 21.78 242 GLY A CA 1
ATOM 1627 C C . GLY A 1 225 ? -23.410 44.109 56.839 1.00 22.60 242 GLY A C 1
ATOM 1628 O O . GLY A 1 225 ? -22.818 43.356 57.604 1.00 23.53 242 GLY A O 1
ATOM 1629 N N . GLU A 1 226 ? -23.430 43.912 55.521 1.00 21.03 243 GLU A N 1
ATOM 1630 C CA . GLU A 1 226 ? -22.684 42.797 54.909 1.00 20.24 243 GLU A CA 1
ATOM 1631 C C . GLU A 1 226 ? -21.222 43.218 54.652 1.00 20.73 243 GLU A C 1
ATOM 1632 O O . GLU A 1 226 ? -20.960 44.382 54.374 1.00 20.50 243 GLU A O 1
ATOM 1638 N N . PRO A 1 227 ? -20.274 42.278 54.757 1.00 22.30 244 PRO A N 1
ATOM 1639 C CA . PRO A 1 227 ? -18.853 42.600 54.498 1.00 21.74 244 PRO A CA 1
ATOM 1640 C C . PRO A 1 227 ? -18.588 42.887 53.017 1.00 20.26 244 PRO A C 1
ATOM 1641 O O . PRO A 1 227 ? -19.480 42.759 52.166 1.00 20.39 244 PRO A O 1
ATOM 1645 N N . VAL A 1 228 ? -17.366 43.307 52.719 1.00 17.34 245 VAL A N 1
ATOM 1646 C CA . VAL A 1 228 ? -17.087 43.860 51.424 1.00 14.07 245 VAL A CA 1
ATOM 1647 C C . VAL A 1 228 ? -16.007 43.007 50.757 1.00 14.16 245 VAL A C 1
ATOM 1648 O O . VAL A 1 228 ? -16.121 42.646 49.566 1.00 12.46 245 VAL A O 1
ATOM 1652 N N . VAL A 1 229 ? -14.936 42.752 51.503 1.00 14.78 246 VAL A N 1
ATOM 1653 C CA . VAL A 1 229 ? -13.807 41.940 51.002 1.00 17.39 246 VAL A CA 1
ATOM 1654 C C . VAL A 1 229 ? -13.227 41.010 52.056 1.00 21.89 246 VAL A C 1
ATOM 1655 O O . VAL A 1 229 ? -13.488 41.162 53.259 1.00 22.68 246 VAL A O 1
ATOM 1659 N N . SER A 1 230 ? -12.446 40.031 51.610 1.00 17.65 247 SER A N 1
ATOM 1660 C CA . SER A 1 230 ? -11.743 39.156 52.535 1.00 18.78 247 SER A CA 1
ATOM 1661 C C . SER A 1 230 ? -10.393 38.795 51.935 1.00 19.46 247 SER A C 1
ATOM 1662 O O . SER A 1 230 ? -10.320 38.465 50.745 1.00 17.10 247 SER A O 1
ATOM 1665 N N . VAL A 1 231 ? -9.334 38.834 52.746 1.00 19.23 248 VAL A N 1
ATOM 1666 C CA A VAL A 1 231 ? -8.037 38.257 52.352 0.50 18.43 248 VAL A CA 1
ATOM 1667 C CA B VAL A 1 231 ? -8.067 38.280 52.300 0.50 19.21 248 VAL A CA 1
ATOM 1668 C C . VAL A 1 231 ? -8.187 36.776 52.079 1.00 17.98 248 VAL A C 1
ATOM 1669 O O . VAL A 1 231 ? -8.964 36.085 52.745 1.00 18.23 248 VAL A O 1
ATOM 1676 N N . ALA A 1 232 ? -7.415 36.269 51.130 1.00 16.89 249 ALA A N 1
ATOM 1677 C CA . ALA A 1 232 ? -7.461 34.855 50.795 1.00 18.01 249 ALA A CA 1
ATOM 1678 C C . ALA A 1 232 ? -6.053 34.311 50.570 1.00 17.71 249 ALA A C 1
ATOM 1679 O O . ALA A 1 232 ? -5.079 35.075 50.497 1.00 18.57 249 ALA A O 1
ATOM 1681 N N . GLU A 1 233 ? -5.931 32.989 50.553 1.00 16.74 250 GLU A N 1
ATOM 1682 C CA . GLU A 1 233 ? -4.696 32.304 50.143 1.00 18.40 250 GLU A CA 1
ATOM 1683 C C . GLU A 1 233 ? -5.133 31.221 49.168 1.00 17.81 250 GLU A C 1
ATOM 1684 O O . GLU A 1 233 ? -6.284 30.803 49.215 1.00 19.30 250 GLU A O 1
ATOM 1690 N N . ILE A 1 234 ? -4.243 30.804 48.261 1.00 17.23 251 ILE A N 1
ATOM 1691 C CA . ILE A 1 234 ? -4.572 29.707 47.354 1.00 18.47 251 ILE A CA 1
ATOM 1692 C C . ILE A 1 234 ? -3.674 28.493 47.590 1.00 21.42 251 ILE A C 1
ATOM 1693 O O . ILE A 1 234 ? -2.557 28.623 48.112 1.00 19.05 251 ILE A O 1
ATOM 1698 N N . ASN A 1 235 ? -4.178 27.327 47.193 1.00 22.77 252 ASN A N 1
ATOM 1699 C CA . ASN A 1 235 ? -3.490 26.042 47.373 1.00 27.57 252 ASN A CA 1
ATOM 1700 C C . ASN A 1 235 ? -2.352 25.785 46.396 1.00 29.73 252 ASN A C 1
ATOM 1701 O O . ASN A 1 235 ? -1.345 25.186 46.756 1.00 32.41 252 ASN A O 1
ATOM 1706 N N . ASP A 1 236 ? -2.541 26.195 45.148 1.00 28.32 253 ASP A N 1
ATOM 1707 C CA . ASP A 1 236 ? -1.961 25.512 44.001 1.00 28.75 253 ASP A CA 1
ATOM 1708 C C . ASP A 1 236 ? -1.972 26.572 42.906 1.00 27.72 253 ASP A C 1
ATOM 1709 O O . ASP A 1 236 ? -2.878 27.408 42.879 1.00 22.75 253 ASP A O 1
ATOM 1714 N N . GLU A 1 237 ? -1.024 26.510 41.974 1.00 25.48 254 GLU A N 1
ATOM 1715 C CA . GLU A 1 237 ? -1.084 27.378 40.797 1.00 25.97 254 GLU A CA 1
ATOM 1716 C C . GLU A 1 237 ? -2.412 27.264 40.052 1.00 22.85 254 GLU A C 1
ATOM 1717 O O . GLU A 1 237 ? -2.882 28.221 39.435 1.00 20.30 254 GLU A O 1
ATOM 1723 N N . SER A 1 238 ? -3.018 26.087 40.070 1.00 19.21 255 SER A N 1
ATOM 1724 C CA . SER A 1 238 ? -4.240 25.899 39.288 1.00 19.97 255 SER A CA 1
ATOM 1725 C C . SER A 1 238 ? -5.361 26.814 39.786 1.00 18.31 255 SER A C 1
ATOM 1726 O O . SER A 1 238 ? -6.275 27.097 39.040 1.00 17.55 255 SER A O 1
ATOM 1729 N N . ALA A 1 239 ? -5.283 27.255 41.042 1.00 16.67 256 ALA A N 1
ATOM 1730 C CA . ALA A 1 239 ? -6.330 28.126 41.587 1.00 16.57 256 ALA A CA 1
ATOM 1731 C C . ALA A 1 239 ? -6.317 29.503 40.916 1.00 16.17 256 ALA A C 1
ATOM 1732 O O . ALA A 1 239 ? -7.321 30.232 40.963 1.00 16.16 256 ALA A O 1
ATOM 1734 N N . GLU A 1 240 ? -5.173 29.885 40.334 1.00 14.48 257 GLU A N 1
ATOM 1735 C CA . GLU A 1 240 ? -5.082 31.190 39.641 1.00 15.72 257 GLU A CA 1
ATOM 1736 C C . GLU A 1 240 ? -6.006 31.264 38.426 1.00 13.96 257 GLU A C 1
ATOM 1737 O O . GLU A 1 240 ? -6.419 32.346 38.026 1.00 15.13 257 GLU A O 1
ATOM 1743 N N . SER A 1 241 ? -6.419 30.115 37.894 1.00 13.89 258 SER A N 1
ATOM 1744 C CA . SER A 1 241 ? -7.408 30.121 36.820 1.00 15.12 258 SER A CA 1
ATOM 1745 C C . SER A 1 241 ? -8.784 30.732 37.172 1.00 15.58 258 SER A C 1
ATOM 1746 O O . SER A 1 241 ? -9.572 31.102 36.277 1.00 13.83 258 SER A O 1
ATOM 1749 N N . ALA A 1 242 ? -9.079 30.809 38.470 1.00 14.57 259 ALA A N 1
ATOM 1750 C CA . ALA A 1 242 ? -10.348 31.387 38.928 1.00 15.27 259 ALA A CA 1
ATOM 1751 C C . ALA A 1 242 ? -10.310 32.898 39.126 1.00 13.51 259 ALA A C 1
ATOM 1752 O O . ALA A 1 242 ? -11.330 33.509 39.464 1.00 14.52 259 ALA A O 1
ATOM 1754 N N . VAL A 1 243 ? -9.147 33.518 38.955 1.00 11.94 260 VAL A N 1
ATOM 1755 C CA . VAL A 1 243 ? -9.095 34.975 39.055 1.00 12.57 260 VAL A CA 1
ATOM 1756 C C . VAL A 1 243 ? -10.018 35.647 38.050 1.00 14.51 260 VAL A C 1
ATOM 1757 O O . VAL A 1 243 ? -10.021 35.305 36.845 1.00 14.27 260 VAL A O 1
ATOM 1761 N N . THR A 1 244 ? -10.853 36.560 38.529 1.00 11.74 261 THR A N 1
ATOM 1762 C CA . THR A 1 244 ? -11.879 37.151 37.679 1.00 14.16 261 THR A CA 1
ATOM 1763 C C . THR A 1 244 ? -11.284 38.087 36.626 1.00 14.20 261 THR A C 1
ATOM 1764 O O . THR A 1 244 ? -10.393 38.876 36.936 1.00 14.75 261 THR A O 1
ATOM 1768 N N . ARG A 1 245 ? -11.779 38.005 35.385 1.00 17.26 262 ARG A N 1
ATOM 1769 C CA . ARG A 1 245 ? -11.399 38.997 34.375 1.00 20.53 262 ARG A CA 1
ATOM 1770 C C . ARG A 1 245 ? -12.382 40.159 34.384 1.00 17.60 262 ARG A C 1
ATOM 1771 O O . ARG A 1 245 ? -13.569 39.973 34.131 1.00 22.23 262 ARG A O 1
ATOM 1779 N N . GLY A 1 246 ? -11.920 41.352 34.744 1.00 17.40 263 GLY A N 1
ATOM 1780 C CA . GLY A 1 246 ? -12.868 42.444 35.041 1.00 20.00 263 GLY A CA 1
ATOM 1781 C C . GLY A 1 246 ? -13.512 42.272 36.419 1.00 19.58 263 GLY A C 1
ATOM 1782 O O . GLY A 1 246 ? -12.965 41.579 37.284 1.00 17.85 263 GLY A O 1
ATOM 1783 N N . VAL A 1 247 ? -14.657 42.905 36.637 1.00 16.24 264 VAL A N 1
ATOM 1784 C CA . VAL A 1 247 ? -15.228 42.944 37.987 1.00 15.75 264 VAL A CA 1
ATOM 1785 C C . VAL A 1 247 ? -16.577 42.209 38.132 1.00 18.00 264 VAL A C 1
ATOM 1786 O O . VAL A 1 247 ? -17.208 42.280 39.199 1.00 17.11 264 VAL A O 1
ATOM 1790 N N . ASP A 1 248 ? -17.030 41.511 37.086 1.00 15.12 265 ASP A N 1
ATOM 1791 C CA . ASP A 1 248 ? -18.323 40.823 37.181 1.00 16.40 265 ASP A CA 1
ATOM 1792 C C . ASP A 1 248 ? -18.136 39.406 37.718 1.00 16.90 265 ASP A C 1
ATOM 1793 O O . ASP A 1 248 ? -17.388 38.634 37.144 1.00 18.07 265 ASP A O 1
ATOM 1798 N N . PRO A 1 249 ? -18.867 39.033 38.784 1.00 17.55 266 PRO A N 1
ATOM 1799 C CA . PRO A 1 249 ? -18.658 37.689 39.348 1.00 15.92 266 PRO A CA 1
ATOM 1800 C C . PRO A 1 249 ? -19.195 36.613 38.404 1.00 18.09 266 PRO A C 1
ATOM 1801 O O . PRO A 1 249 ? -20.164 36.885 37.700 1.00 18.59 266 PRO A O 1
ATOM 1805 N N . THR A 1 250 ? -18.587 35.415 38.387 1.00 19.04 267 THR A N 1
ATOM 1806 C CA . THR A 1 250 ? -19.111 34.294 37.596 1.00 20.04 267 THR A CA 1
ATOM 1807 C C . THR A 1 250 ? -19.423 33.043 38.416 1.00 21.36 267 THR A C 1
ATOM 1808 O O . THR A 1 250 ? -19.907 32.042 37.873 1.00 21.36 267 THR A O 1
ATOM 1812 N N . MET A 1 251 ? -19.152 33.085 39.718 1.00 16.69 268 MET A N 1
ATOM 1813 C CA . MET A 1 251 ? -19.347 31.907 40.560 1.00 17.13 268 MET A CA 1
ATOM 1814 C C . MET A 1 251 ? -19.627 32.268 42.000 1.00 20.14 268 MET A C 1
ATOM 1815 O O . MET A 1 251 ? -19.382 33.398 42.430 1.00 18.55 268 MET A O 1
ATOM 1820 N N . SER A 1 252 ? -20.148 31.294 42.746 1.00 15.51 269 SER A N 1
ATOM 1821 C CA . SER A 1 252 ? -20.429 31.492 44.153 1.00 15.71 269 SER A CA 1
ATOM 1822 C C . SER A 1 252 ? -19.143 31.353 44.940 1.00 13.71 269 SER A C 1
ATOM 1823 O O . SER A 1 252 ? -18.152 30.790 44.448 1.00 14.58 269 SER A O 1
ATOM 1826 N N . LEU A 1 253 ? -19.141 31.847 46.173 1.00 12.70 270 LEU A N 1
ATOM 1827 C CA . LEU A 1 253 ? -17.972 31.675 47.029 1.00 14.36 270 LEU A CA 1
ATOM 1828 C C . LEU A 1 253 ? -17.663 30.182 47.270 1.00 14.37 270 LEU A C 1
ATOM 1829 O O . LEU A 1 253 ? -16.513 29.765 47.298 1.00 13.83 270 LEU A O 1
ATOM 1834 N N . GLY A 1 254 ? -18.693 29.369 47.436 1.00 17.37 271 GLY A N 1
ATOM 1835 C CA . GLY A 1 254 ? -18.441 27.924 47.637 1.00 15.72 271 GLY A CA 1
ATOM 1836 C C . GLY A 1 254 ? -17.696 27.335 46.443 1.00 15.74 271 GLY A C 1
ATOM 1837 O O . GLY A 1 254 ? -16.761 26.546 46.625 1.00 13.68 271 GLY A O 1
ATOM 1838 N N . GLU A 1 255 ? -18.097 27.721 45.227 1.00 15.68 272 GLU A N 1
ATOM 1839 C CA . GLU A 1 255 ? -17.408 27.247 44.001 1.00 14.81 272 GLU A CA 1
ATOM 1840 C C . GLU A 1 255 ? -15.958 27.764 43.964 1.00 15.00 272 GLU A C 1
ATOM 1841 O O . GLU A 1 255 ? -15.039 27.039 43.578 1.00 13.69 272 GLU A O 1
ATOM 1847 N N . LEU A 1 256 ? -15.758 29.007 44.383 1.00 14.65 273 LEU A N 1
ATOM 1848 C CA . LEU A 1 256 ? -14.397 29.546 44.458 1.00 14.37 273 LEU A CA 1
ATOM 1849 C C . LEU A 1 256 ? -13.550 28.791 45.491 1.00 14.88 273 LEU A C 1
ATOM 1850 O O . LEU A 1 256 ? -12.407 28.429 45.223 1.00 16.86 273 LEU A O 1
ATOM 1855 N N . ARG A 1 257 ? -14.118 28.501 46.657 1.00 15.28 274 ARG A N 1
ATOM 1856 C CA . ARG A 1 257 ? -13.404 27.648 47.607 1.00 14.20 274 ARG A CA 1
ATOM 1857 C C . ARG A 1 257 ? -13.032 26.275 47.019 1.00 14.14 274 ARG A C 1
ATOM 1858 O O . ARG A 1 257 ? -11.932 25.768 47.271 1.00 14.53 274 ARG A O 1
ATOM 1866 N N . ALA A 1 258 ? -13.897 25.716 46.186 1.00 14.22 275 ALA A N 1
ATOM 1867 C CA . ALA A 1 258 ? -13.612 24.391 45.604 1.00 12.91 275 ALA A CA 1
ATOM 1868 C C . ALA A 1 258 ? -12.436 24.474 44.608 1.00 19.01 275 ALA A C 1
ATOM 1869 O O . ALA A 1 258 ? -11.719 23.489 44.369 1.00 16.57 275 ALA A O 1
ATOM 1871 N N . ARG A 1 259 ? -12.249 25.657 44.018 1.00 15.82 276 ARG A N 1
ATOM 1872 C CA . ARG A 1 259 ? -11.131 25.884 43.096 1.00 19.12 276 ARG A CA 1
ATOM 1873 C C . ARG A 1 259 ? -9.781 26.073 43.809 1.00 19.17 276 ARG A C 1
ATOM 1874 O O . ARG A 1 259 ? -8.747 26.219 43.155 1.00 18.60 276 ARG A O 1
ATOM 1882 N N . GLY A 1 260 ? -9.793 26.045 45.144 1.00 16.04 277 GLY A N 1
ATOM 1883 C CA . GLY A 1 260 ? -8.564 26.050 45.942 1.00 16.96 277 GLY A CA 1
ATOM 1884 C C . GLY A 1 260 ? -8.302 27.371 46.664 1.00 16.69 277 GLY A C 1
ATOM 1885 O O . GLY A 1 260 ? -7.177 27.625 47.084 1.00 17.80 277 GLY A O 1
ATOM 1886 N N . TRP A 1 261 ? -9.324 28.216 46.819 1.00 17.27 278 TRP A N 1
ATOM 1887 C CA . TRP A 1 261 ? -9.157 29.479 47.540 1.00 17.84 278 TRP A CA 1
ATOM 1888 C C . TRP A 1 261 ? -9.655 29.277 48.988 1.00 22.35 278 TRP A C 1
ATOM 1889 O O . TRP A 1 261 ? -10.754 28.750 49.192 1.00 20.28 278 TRP A O 1
ATOM 1900 N N . ARG A 1 262 ? -8.906 29.807 49.948 1.00 23.22 279 ARG A N 1
ATOM 1901 C CA . ARG A 1 262 ? -9.328 29.841 51.357 1.00 26.77 279 ARG A CA 1
ATOM 1902 C C . ARG A 1 262 ? -9.432 31.285 51.869 1.00 28.38 279 ARG A C 1
ATOM 1903 O O . ARG A 1 262 ? -8.476 32.051 51.708 1.00 23.03 279 ARG A O 1
ATOM 1911 N N . THR A 1 263 ? -10.575 31.664 52.464 1.00 26.77 280 THR A N 1
ATOM 1912 C CA . THR A 1 263 ? -10.790 33.047 52.933 1.00 29.77 280 THR A CA 1
ATOM 1913 C C . THR A 1 263 ? -10.731 33.147 54.458 1.00 33.41 280 THR A C 1
ATOM 1914 O O . THR A 1 263 ? -11.127 32.204 55.143 1.00 34.01 280 THR A O 1
ATOM 1918 N N . LEU A 1 267 ? -17.659 33.547 56.103 1.00 27.46 284 LEU A N 1
ATOM 1919 C CA . LEU A 1 267 ? -18.505 34.073 55.020 1.00 26.78 284 LEU A CA 1
ATOM 1920 C C . LEU A 1 267 ? -19.450 33.021 54.432 1.00 25.72 284 LEU A C 1
ATOM 1921 O O . LEU A 1 267 ? -19.070 31.848 54.293 1.00 24.60 284 LEU A O 1
ATOM 1926 N N . ARG A 1 268 ? -20.641 33.468 54.025 1.00 22.74 285 ARG A N 1
ATOM 1927 C CA . ARG A 1 268 ? -21.645 32.595 53.407 1.00 23.13 285 ARG A CA 1
ATOM 1928 C C . ARG A 1 268 ? -21.173 32.141 52.020 1.00 24.80 285 ARG A C 1
ATOM 1929 O O . ARG A 1 268 ? -20.703 32.950 51.215 1.00 22.36 285 ARG A O 1
ATOM 1937 N N . ASP A 1 269 ? -21.345 30.861 51.724 1.00 19.67 286 ASP A N 1
ATOM 1938 C CA . ASP A 1 269 ? -20.941 30.340 50.427 1.00 20.19 286 ASP A CA 1
ATOM 1939 C C . ASP A 1 269 ? -21.917 30.606 49.271 1.00 19.23 286 ASP A C 1
ATOM 1940 O O . ASP A 1 269 ? -21.529 30.580 48.107 1.00 19.51 286 ASP A O 1
ATOM 1945 N N . ASP A 1 270 ? -23.175 30.919 49.584 1.00 20.91 287 ASP A N 1
ATOM 1946 C CA . ASP A 1 270 ? -24.189 31.082 48.548 1.00 22.07 287 ASP A CA 1
ATOM 1947 C C . ASP A 1 270 ? -24.308 32.537 48.104 1.00 25.42 287 ASP A C 1
ATOM 1948 O O . ASP A 1 270 ? -25.413 33.086 48.058 1.00 26.68 287 ASP A O 1
ATOM 1953 N N . GLN A 1 271 ? -23.179 33.194 47.871 1.00 22.03 288 GLN A N 1
ATOM 1954 C CA . GLN A 1 271 ? -23.216 34.562 47.330 1.00 21.33 288 GLN A CA 1
ATOM 1955 C C . GLN A 1 271 ? -22.218 34.649 46.165 1.00 16.98 288 GLN A C 1
ATOM 1956 O O . GLN A 1 271 ? -21.272 33.861 46.122 1.00 18.05 288 GLN A O 1
ATOM 1962 N N . LYS A 1 272 ? -22.429 35.596 45.255 1.00 18.63 289 LYS A N 1
ATOM 1963 C CA . LYS A 1 272 ? -21.582 35.717 44.060 1.00 18.59 289 LYS A CA 1
ATOM 1964 C C . LYS A 1 272 ? -20.361 36.555 44.440 1.00 18.61 289 LYS A C 1
ATOM 1965 O O . LYS A 1 272 ? -20.493 37.560 45.134 1.00 17.21 289 LYS A O 1
ATOM 1971 N N . VAL A 1 273 ? -19.176 36.097 44.050 1.00 14.79 290 VAL A N 1
ATOM 1972 C CA . VAL A 1 273 ? -17.932 36.784 44.445 1.00 14.52 290 VAL A CA 1
ATOM 1973 C C . VAL A 1 273 ? -17.004 36.988 43.253 1.00 17.51 290 VAL A C 1
ATOM 1974 O O . VAL A 1 273 ? -17.133 36.319 42.221 1.00 17.59 290 VAL A O 1
ATOM 1978 N N . THR A 1 274 ? -16.035 37.888 43.427 1.00 16.00 291 THR A N 1
ATOM 1979 C CA . THR A 1 274 ? -14.952 38.018 42.458 1.00 15.77 291 THR A CA 1
ATOM 1980 C C . THR A 1 274 ? -13.681 37.634 43.176 1.00 17.04 291 THR A C 1
ATOM 1981 O O . THR A 1 274 ? -13.650 37.569 44.422 1.00 17.59 291 THR A O 1
ATOM 1985 N N . ALA A 1 275 ? -12.659 37.299 42.389 1.00 13.83 292 ALA A N 1
ATOM 1986 C CA . ALA A 1 275 ? -11.422 36.740 42.905 1.00 12.31 292 ALA A CA 1
ATOM 1987 C C . ALA A 1 275 ? -10.303 37.582 42.297 1.00 13.60 292 ALA A C 1
ATOM 1988 O O . ALA A 1 275 ? -10.254 37.722 41.060 1.00 14.36 292 ALA A O 1
ATOM 1990 N N . MET A 1 276 ? -9.462 38.165 43.153 1.00 11.93 293 MET A N 1
ATOM 1991 C CA . MET A 1 276 ? -8.453 39.145 42.735 1.00 13.71 293 MET A CA 1
ATOM 1992 C C . MET A 1 276 ? -7.040 38.676 43.059 1.00 14.56 293 MET A C 1
ATOM 1993 O O . MET A 1 276 ? -6.800 38.066 44.099 1.00 13.53 293 MET A O 1
ATOM 1998 N N . ARG A 1 277 ? -6.097 39.014 42.177 1.00 12.20 294 ARG A N 1
ATOM 1999 C CA . ARG A 1 277 ? -4.679 38.711 42.405 1.00 14.49 294 ARG A CA 1
ATOM 2000 C C . ARG A 1 277 ? -3.879 39.994 42.188 1.00 15.06 294 ARG A C 1
ATOM 2001 O O . ARG A 1 277 ? -3.812 40.483 41.060 1.00 15.14 294 ARG A O 1
ATOM 2009 N N . PHE A 1 278 ? -3.396 40.595 43.277 1.00 12.83 295 PHE A N 1
ATOM 2010 C CA . PHE A 1 278 ? -2.811 41.953 43.222 1.00 14.95 295 PHE A CA 1
ATOM 2011 C C . PHE A 1 278 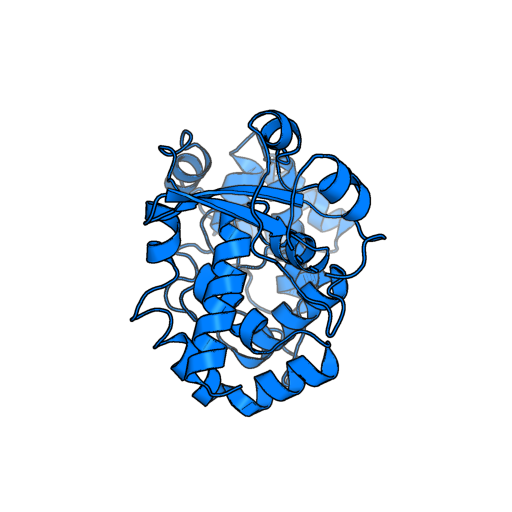? -1.308 41.777 43.455 1.00 13.54 295 PHE A C 1
ATOM 2012 O O . PHE A 1 278 ? -0.891 40.870 44.172 1.00 16.74 295 PHE A O 1
ATOM 2020 N N . VAL A 1 279 ? -0.508 42.677 42.891 1.00 15.47 296 VAL A N 1
ATOM 2021 C CA . VAL A 1 279 ? 0.911 42.721 43.203 1.00 14.47 296 VAL A CA 1
ATOM 2022 C C . VAL A 1 279 ? 1.146 43.840 44.217 1.00 15.19 296 VAL A C 1
ATOM 2023 O O . VAL A 1 279 ? 1.143 45.006 43.853 1.00 16.78 296 VAL A O 1
ATOM 2027 N N . GLY A 1 280 ? 1.264 43.485 45.491 1.00 17.06 297 GLY A N 1
ATOM 2028 C CA . GLY A 1 280 ? 1.301 44.480 46.557 1.00 18.24 297 GLY A CA 1
ATOM 2029 C C . GLY A 1 280 ? 2.732 44.713 47.032 1.00 22.31 297 GLY A C 1
ATOM 2030 O O . GLY A 1 280 ? 3.711 44.227 46.413 1.00 20.31 297 GLY A O 1
ATOM 2031 N N . ASP A 1 281 ? 2.855 45.456 48.128 1.00 21.73 298 ASP A N 1
ATOM 2032 C CA . ASP A 1 281 ? 4.156 45.965 48.553 1.00 26.66 298 ASP A CA 1
ATOM 2033 C C . ASP A 1 281 ? 5.084 44.824 48.997 1.00 27.02 298 ASP A C 1
ATOM 2034 O O . ASP A 1 281 ? 6.302 44.894 48.813 1.00 28.29 298 ASP A O 1
ATOM 2039 N N . LYS A 1 282 ? 4.502 43.765 49.551 1.00 24.54 299 LYS A N 1
ATOM 2040 C CA . LYS A 1 282 ? 5.279 42.651 50.092 1.00 28.93 299 LYS A CA 1
ATOM 2041 C C . LYS A 1 282 ? 5.216 41.372 49.259 1.00 29.70 299 LYS A C 1
ATOM 2042 O O . LYS A 1 282 ? 5.854 40.377 49.597 1.00 32.84 299 LYS A O 1
ATOM 2048 N N . GLY A 1 283 ? 4.483 41.406 48.153 1.00 26.26 300 GLY A N 1
ATOM 2049 C CA . GLY A 1 283 ? 4.337 40.218 47.317 1.00 23.30 300 GLY A CA 1
ATOM 2050 C C . GLY A 1 283 ? 2.915 40.101 46.806 1.00 22.06 300 GLY A C 1
ATOM 2051 O O . GLY A 1 283 ? 2.124 41.039 46.925 1.00 17.84 300 GLY A O 1
ATOM 2052 N N . ILE A 1 284 ? 2.606 38.962 46.196 1.00 18.97 301 ILE A N 1
ATOM 2053 C CA . ILE A 1 284 ? 1.284 38.745 45.595 1.00 17.83 301 ILE A CA 1
ATOM 2054 C C . ILE A 1 284 ? 0.217 38.661 46.721 1.00 16.96 301 ILE A C 1
ATOM 2055 O O . ILE A 1 284 ? 0.438 37.999 47.738 1.00 17.95 301 ILE A O 1
ATOM 2060 N N . GLU A 1 285 ? -0.917 39.338 46.540 1.00 15.29 302 GLU A N 1
ATOM 2061 C CA . GLU A 1 285 ? -2.037 39.266 47.504 1.00 16.40 302 GLU A CA 1
ATOM 2062 C C . GLU A 1 285 ? -3.260 38.735 46.803 1.00 16.86 302 GLU A C 1
ATOM 2063 O O . GLU A 1 285 ? -3.601 39.212 45.721 1.00 15.47 302 GLU A O 1
ATOM 2069 N N . TYR A 1 286 ? -3.935 37.775 47.433 1.00 15.90 303 TYR A N 1
ATOM 2070 C CA . TYR A 1 286 ? -5.209 37.273 46.915 1.00 16.91 303 TYR A CA 1
ATOM 2071 C C . TYR A 1 286 ? -6.369 37.792 47.765 1.00 15.13 303 TYR A C 1
ATOM 2072 O O . TYR A 1 286 ? -6.295 37.811 49.016 1.00 15.39 303 TYR A O 1
ATOM 2081 N N . TRP A 1 287 ? -7.413 38.269 47.093 1.00 13.67 304 TRP A N 1
ATOM 2082 C CA . TRP A 1 287 ? -8.560 38.878 47.774 1.00 14.40 304 TRP A CA 1
ATOM 2083 C C . TRP A 1 287 ? -9.837 38.374 47.149 1.00 13.93 304 TRP A C 1
ATOM 2084 O O . TRP A 1 287 ? -9.904 38.118 45.921 1.00 14.26 304 TRP A O 1
ATOM 2095 N N . VAL A 1 288 ? -10.871 38.267 47.984 1.00 15.79 305 VAL A N 1
ATOM 2096 C CA . VAL A 1 288 ? -12.207 37.907 47.526 1.00 12.48 305 VAL A CA 1
ATOM 2097 C C . VAL A 1 288 ? -13.128 39.110 47.716 1.00 12.29 305 VAL A C 1
ATOM 2098 O O . VAL A 1 288 ? -13.127 39.764 48.803 1.00 15.13 305 VAL A O 1
ATOM 2102 N N . GLY A 1 289 ? -13.801 39.481 46.624 1.00 11.26 306 GLY A N 1
ATOM 2103 C CA . GLY A 1 289 ? -14.735 40.598 46.611 1.00 12.63 306 GLY A CA 1
ATOM 2104 C C . GLY A 1 289 ? -16.171 40.106 46.725 1.00 15.86 306 GLY A C 1
ATOM 2105 O O . GLY A 1 289 ? -16.630 39.282 45.924 1.00 16.01 306 GLY A O 1
ATOM 2106 N N . LEU A 1 290 ? -16.869 40.581 47.754 1.00 15.87 307 LEU A N 1
ATOM 2107 C CA . LEU A 1 290 ? -18.246 40.151 48.011 1.00 13.51 307 LEU A CA 1
ATOM 2108 C C . LEU A 1 290 ? -19.188 41.129 47.339 1.00 13.98 307 LEU A C 1
ATOM 2109 O O . LEU A 1 290 ? -18.750 42.064 46.668 1.00 14.97 307 LEU A O 1
ATOM 2114 N N . PRO A 1 291 ? -20.516 40.900 47.444 1.00 13.93 308 PRO A N 1
ATOM 2115 C CA . PRO A 1 291 ? -21.393 41.691 46.585 1.00 13.95 308 PRO A CA 1
ATOM 2116 C C . PRO A 1 291 ? -21.281 43.214 46.820 1.00 14.93 308 PRO A C 1
ATOM 2117 O O . PRO A 1 291 ? -21.419 43.999 45.884 1.00 18.40 308 PRO A O 1
ATOM 2121 N N . ASN A 1 292 ? -21.044 43.623 48.059 1.00 15.59 309 ASN A N 1
ATOM 2122 C CA . ASN A 1 292 ? -20.846 45.048 48.326 1.00 14.65 309 ASN A CA 1
ATOM 2123 C C . ASN A 1 292 ? -19.589 45.598 47.639 1.00 12.92 309 ASN A C 1
ATOM 2124 O O . ASN A 1 292 ? -19.537 46.788 47.365 1.00 14.41 309 ASN A O 1
ATOM 2129 N N . PHE A 1 293 ? -18.566 44.758 47.433 1.00 12.55 310 PHE A N 1
ATOM 2130 C CA . PHE A 1 293 ? -17.390 45.177 46.622 1.00 12.03 310 PHE A CA 1
ATOM 2131 C C . PHE A 1 293 ? -17.843 45.489 45.188 1.00 13.74 310 PHE A C 1
ATOM 2132 O O . PHE A 1 293 ? -17.494 46.522 44.616 1.00 13.33 310 PHE A O 1
ATOM 2140 N N . TYR A 1 294 ? -18.684 44.624 44.612 1.00 12.29 311 TYR A N 1
ATOM 2141 C CA . TYR A 1 294 ? -19.195 44.883 43.275 1.00 10.57 311 TYR A CA 1
ATOM 2142 C C . TYR A 1 294 ? -19.974 46.189 43.251 1.00 14.19 311 TYR A C 1
ATOM 2143 O O . TYR A 1 294 ? -19.890 46.956 42.279 1.00 13.64 311 TYR A O 1
ATOM 2152 N N . VAL A 1 295 ? -20.680 46.502 44.342 1.00 13.84 312 VAL A N 1
ATOM 2153 C CA . VAL A 1 295 ? -21.401 47.782 44.402 1.00 13.88 312 VAL A CA 1
ATOM 2154 C C . VAL A 1 295 ? -20.450 48.982 44.294 1.00 13.34 312 VAL A C 1
ATOM 2155 O O . VAL A 1 295 ? -20.723 49.950 43.549 1.00 15.27 312 VAL A O 1
ATOM 2159 N N . ILE A 1 296 ? -19.331 48.915 45.000 1.00 12.07 313 ILE A N 1
ATOM 2160 C CA . ILE A 1 296 ? -18.321 49.978 44.832 1.00 12.18 313 ILE A CA 1
ATOM 2161 C C . ILE A 1 296 ? -17.843 50.121 43.372 1.00 13.97 313 ILE A C 1
ATOM 2162 O O . ILE A 1 296 ? -17.653 51.256 42.905 1.00 13.72 313 ILE A O 1
ATOM 2167 N N . THR A 1 297 ? -17.607 48.994 42.667 1.00 13.40 314 THR A N 1
ATOM 2168 C CA . THR A 1 297 ? -17.152 49.073 41.266 1.00 14.95 314 THR A CA 1
ATOM 2169 C C . THR A 1 297 ? -18.200 49.693 40.340 1.00 15.94 314 THR A C 1
ATOM 2170 O O . THR A 1 297 ? -17.895 49.979 39.186 1.00 16.80 314 THR A O 1
ATOM 2174 N N . ARG A 1 298 ? -19.444 49.870 40.807 1.00 15.63 315 ARG A N 1
ATOM 2175 C CA . ARG A 1 298 ? -20.412 50.600 39.987 1.00 17.80 315 ARG A CA 1
ATOM 2176 C C . ARG A 1 298 ? -20.019 52.071 39.839 1.00 21.49 315 ARG A C 1
ATOM 2177 O O . ARG A 1 298 ? -20.269 52.707 38.806 1.00 21.87 315 ARG A O 1
ATOM 2185 N N . TYR A 1 299 ? -19.320 52.593 40.830 1.00 19.07 316 TYR A N 1
ATOM 2186 C CA . TYR A 1 299 ? -18.810 53.958 40.735 1.00 18.79 316 TYR A CA 1
ATOM 2187 C C . TYR A 1 299 ? -17.701 54.106 39.707 1.00 19.65 316 TYR A C 1
ATOM 2188 O O . TYR A 1 299 ? -17.627 55.125 39.011 1.00 19.80 316 TYR A O 1
ATOM 2197 N N . ASN A 1 300 ? -16.794 53.131 39.660 1.00 14.87 317 ASN A N 1
ATOM 2198 C CA . ASN A 1 300 ? -15.667 53.123 38.727 1.00 17.62 317 ASN A CA 1
ATOM 2199 C C . ASN A 1 300 ? -15.269 51.662 38.576 1.00 18.91 317 ASN A C 1
ATOM 2200 O O . ASN A 1 300 ? -15.031 50.984 39.586 1.00 16.55 317 ASN A O 1
ATOM 2205 N N . ARG A 1 301 ? -15.319 51.140 37.345 1.00 17.29 318 ARG A N 1
ATOM 2206 C CA . ARG A 1 301 ? -15.248 49.688 37.153 1.00 18.85 318 ARG A CA 1
ATOM 2207 C C . ARG A 1 301 ? -13.829 49.132 37.160 1.00 22.67 318 ARG A C 1
ATOM 2208 O O . ARG A 1 301 ? -13.318 48.642 36.128 1.00 23.82 318 ARG A O 1
ATOM 2216 N N . SER A 1 302 ? -13.174 49.255 38.313 1.00 15.97 319 SER A N 1
ATOM 2217 C CA . SER A 1 302 ? -11.775 48.873 38.482 1.00 17.96 319 SER A CA 1
ATOM 2218 C C . SER A 1 302 ? -11.690 48.212 39.843 1.00 15.40 319 SER A C 1
ATOM 2219 O O . SER A 1 302 ? -12.135 48.814 40.830 1.00 16.23 319 SER A O 1
ATOM 2222 N N . ALA A 1 303 ? -11.130 47.003 39.907 1.00 14.21 320 ALA A N 1
ATOM 2223 C CA . ALA A 1 303 ? -10.901 46.313 41.187 1.00 13.70 320 ALA A CA 1
ATOM 2224 C C . ALA A 1 303 ? -9.952 47.111 42.084 1.00 13.39 320 ALA A C 1
ATOM 2225 O O . ALA A 1 303 ? -10.155 47.181 43.283 1.00 11.16 320 ALA A O 1
ATOM 2227 N N . MET A 1 304 ? -8.890 47.675 41.521 1.00 13.13 321 MET A N 1
ATOM 2228 C CA . MET A 1 304 ? -8.016 48.519 42.359 1.00 12.11 321 MET A CA 1
ATOM 2229 C C . MET A 1 304 ? -8.700 49.766 42.921 1.00 12.87 321 MET A C 1
ATOM 2230 O O . MET A 1 304 ? -8.502 50.099 44.099 1.00 13.81 321 MET A O 1
ATOM 2235 N N . TYR A 1 305 ? -9.477 50.460 42.087 1.00 12.96 322 TYR A N 1
ATOM 2236 C CA . TYR A 1 305 ? -10.282 51.579 42.576 1.00 15.35 322 TYR A CA 1
ATOM 2237 C C . TYR A 1 305 ? -11.124 51.163 43.777 1.00 15.25 322 TYR A C 1
ATOM 2238 O O . TYR A 1 305 ? -11.125 51.828 44.818 1.00 13.04 322 TYR A O 1
ATOM 2247 N N . ALA A 1 306 ? -11.880 50.071 43.633 1.00 11.59 323 ALA A N 1
ATOM 2248 C CA . ALA A 1 306 ? -12.808 49.690 44.705 1.00 13.00 323 ALA A CA 1
ATOM 2249 C C . ALA A 1 306 ? -12.055 49.241 45.965 1.00 13.91 323 ALA A C 1
ATOM 2250 O O . ALA A 1 306 ? -12.494 49.525 47.108 1.00 12.11 323 ALA A O 1
ATOM 2252 N N . MET A 1 307 ? -10.891 48.612 45.797 1.00 12.66 324 MET A N 1
ATOM 2253 C CA . MET A 1 307 ? -10.090 48.216 46.951 1.00 12.79 324 MET A CA 1
ATOM 2254 C C . MET A 1 307 ? -9.512 49.448 47.666 1.00 12.80 324 MET A C 1
ATOM 2255 O O . MET A 1 307 ? -9.461 49.495 48.914 1.00 13.69 324 MET A O 1
ATOM 2260 N N . ALA A 1 308 ? -9.106 50.448 46.895 1.00 10.70 325 ALA A N 1
ATOM 2261 C CA . ALA A 1 308 ? -8.595 51.685 47.498 1.00 13.37 325 ALA A CA 1
ATOM 2262 C C . ALA A 1 308 ? -9.711 52.401 48.276 1.00 13.69 325 ALA A C 1
ATOM 2263 O O . ALA A 1 308 ? -9.489 52.925 49.378 1.00 14.10 325 ALA A O 1
ATOM 2265 N N . VAL A 1 309 ? -10.900 52.462 47.691 1.00 11.69 326 VAL A N 1
ATOM 2266 C CA . VAL A 1 309 ? -12.034 53.085 48.383 1.00 12.94 326 VAL A CA 1
ATOM 2267 C C . VAL A 1 309 ? -12.278 52.331 49.692 1.00 14.09 326 VAL A C 1
ATOM 2268 O O . VAL A 1 309 ? -12.474 52.960 50.772 1.00 11.68 326 VAL A O 1
ATOM 2272 N N . TYR A 1 310 ? -12.311 50.990 49.611 1.00 10.19 327 TYR A N 1
ATOM 2273 C CA . TYR A 1 310 ? -12.607 50.201 50.812 1.00 11.35 327 TYR A CA 1
ATOM 2274 C C . TYR A 1 310 ? -11.494 50.348 51.848 1.00 10.25 327 TYR A C 1
ATOM 2275 O O . TYR A 1 310 ? -11.763 50.527 53.047 1.00 11.97 327 TYR A O 1
ATOM 2284 N N . GLN A 1 311 ? -10.232 50.279 51.411 1.00 11.88 328 GLN A N 1
ATOM 2285 C CA . GLN A 1 311 ? -9.161 50.319 52.385 1.00 14.25 328 GLN A CA 1
ATOM 2286 C C . GLN A 1 311 ? -9.001 51.718 52.998 1.00 14.63 328 GLN A C 1
ATOM 2287 O O . GLN A 1 311 ? -8.719 51.858 54.222 1.00 14.25 328 GLN A O 1
ATOM 2293 N N . LEU A 1 312 ? -9.190 52.743 52.172 1.00 13.42 329 LEU A N 1
ATOM 2294 C CA . LEU A 1 312 ? -9.197 54.124 52.687 1.00 14.47 329 LEU A CA 1
ATOM 2295 C C . LEU A 1 312 ? -10.337 54.341 53.690 1.00 15.16 329 LEU A C 1
ATOM 2296 O O . LEU A 1 312 ? -10.113 54.923 54.748 1.00 11.40 329 LEU A O 1
ATOM 2301 N N . ALA A 1 313 ? -11.529 53.801 53.410 1.00 13.70 330 ALA A N 1
ATOM 2302 C CA . ALA A 1 313 ? -12.633 53.871 54.385 1.00 14.58 330 ALA A CA 1
ATOM 2303 C C . ALA A 1 313 ? -12.247 53.225 55.712 1.00 15.64 330 ALA A C 1
ATOM 2304 O O . ALA A 1 313 ? -12.539 53.763 56.786 1.00 14.33 330 ALA A O 1
ATOM 2306 N N . GLY A 1 314 ? -11.580 52.075 55.644 1.00 14.49 331 GLY A N 1
ATOM 2307 C CA . GLY A 1 314 ? -11.154 51.373 56.859 1.00 18.59 331 GLY A CA 1
ATOM 2308 C C . GLY A 1 314 ? -10.190 52.206 57.692 1.00 15.78 331 GLY A C 1
ATOM 2309 O O . GLY A 1 314 ? -10.309 52.263 58.924 1.00 17.12 331 GLY A O 1
ATOM 2310 N N . GLU A 1 315 ? -9.228 52.850 57.037 1.00 14.53 332 GLU A N 1
ATOM 2311 C CA . GLU A 1 315 ? -8.215 53.633 57.738 1.00 15.84 332 GLU A CA 1
ATOM 2312 C C . GLU A 1 315 ? -8.815 54.874 58.393 1.00 16.45 332 GLU A C 1
ATOM 2313 O O . GLU A 1 315 ? -8.502 55.193 59.558 1.00 12.29 332 GLU A O 1
ATOM 2319 N N . ILE A 1 316 ? -9.687 55.564 57.658 1.00 13.61 333 ILE A N 1
ATOM 2320 C CA . ILE A 1 316 ? -10.402 56.718 58.204 1.00 13.86 333 ILE A CA 1
ATOM 2321 C C . ILE A 1 316 ? -11.325 56.326 59.363 1.00 15.31 333 ILE A C 1
ATOM 2322 O O . ILE A 1 316 ? -11.308 56.953 60.434 1.00 13.51 333 ILE A O 1
ATOM 2327 N N . ALA A 1 317 ? -12.087 55.251 59.202 1.00 14.58 334 ALA A N 1
ATOM 2328 C CA . ALA A 1 317 ? -12.902 54.759 60.331 1.00 14.98 334 ALA A CA 1
ATOM 2329 C C . ALA A 1 317 ? -12.020 54.387 61.553 1.00 16.36 334 ALA A C 1
ATOM 2330 O O . ALA A 1 317 ? -12.367 54.689 62.698 1.00 16.26 334 ALA A O 1
ATOM 2332 N N . ARG A 1 318 ? -10.875 53.756 61.315 1.00 14.70 335 ARG A N 1
ATOM 2333 C CA . ARG A 1 318 ? -9.990 53.458 62.452 1.00 16.50 335 ARG A CA 1
ATOM 2334 C C . ARG A 1 318 ? -9.528 54.736 63.158 1.00 15.77 335 ARG A C 1
ATOM 2335 O O . ARG A 1 318 ? -9.538 54.810 64.409 1.00 15.69 335 ARG A O 1
ATOM 2343 N N . ALA A 1 319 ? -9.142 55.748 62.379 1.00 15.85 336 ALA A N 1
ATOM 2344 C CA . ALA A 1 319 ? -8.621 56.981 62.990 1.00 16.04 336 ALA A CA 1
ATOM 2345 C C . ALA A 1 319 ? -9.714 57.720 63.763 1.00 19.74 336 ALA A C 1
ATOM 2346 O O . ALA A 1 319 ? -9.430 58.365 64.778 1.00 16.55 336 ALA A O 1
ATOM 2348 N N . ARG A 1 320 ? -10.961 57.584 63.302 1.00 14.68 337 ARG A N 1
ATOM 2349 C CA . ARG A 1 320 ? -12.148 58.160 63.981 1.00 16.66 337 ARG A CA 1
ATOM 2350 C C . ARG A 1 320 ? -12.624 57.364 65.190 1.00 18.58 337 ARG A C 1
ATOM 2351 O O . ARG A 1 320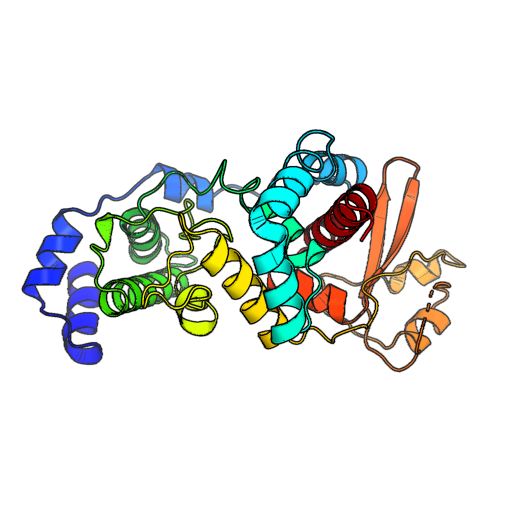 ? -13.436 57.846 66.011 1.00 16.79 337 ARG A O 1
ATOM 2359 N N . GLY A 1 321 ? -12.193 56.114 65.272 1.00 15.02 338 GLY A N 1
ATOM 2360 C CA . GLY A 1 321 ? -12.691 55.252 66.335 1.00 15.61 338 GLY A CA 1
ATOM 2361 C C . GLY A 1 321 ? -14.114 54.825 66.060 1.00 20.09 338 GLY A C 1
ATOM 2362 O O . GLY A 1 321 ? -14.926 54.728 66.980 1.00 21.05 338 GLY A O 1
ATOM 2363 N N . ALA A 1 322 ? -14.460 54.678 64.787 1.00 18.99 339 ALA A N 1
ATOM 2364 C CA . ALA A 1 322 ? -15.830 54.298 64.449 1.00 24.28 339 ALA A CA 1
ATOM 2365 C C . ALA A 1 322 ? -15.939 52.771 64.611 1.00 27.00 339 ALA A C 1
ATOM 2366 O O . ALA A 1 322 ? -17.022 52.279 64.917 1.00 36.09 339 ALA A O 1
#

Radius of gyration: 21.13 Å; Cα contacts (8 Å, |Δi|>4): 485; chains: 1; bounding box: 45×58×54 Å

GO terms:
  GO:0008933 peptidoglycan lytic transglycosylase activity (F, IDA)
  GO:0005515 protein binding (F, IPI)

InterPro domains:
  IPR011757 Lytic transglycosylase MltB [TIGR02282] (44-332)
  IPR023346 Lysozyme-like domain superfamily [SSF53955] (30-334)
  IPR031304 Transglycosylase SLT domain 2 [PF13406] (40-330)
  IPR043426 Membrane-bound lytic murein transglycosylase B-like [PTHR30163] (36-337)

CATH classification: 1.10.8.350 (+1 more: 1.10.530.10)

Solvent-accessible surface area: 14642 Å² total; per-residue (Å²): 142,90,39,51,104,5,8,51,52,0,54,164,85,64,63,26,56,26,141,146,7,64,24,20,22,171,80,24,74,140,59,92,60,0,17,78,20,30,71,147,115,105,124,193,129,63,87,7,101,78,34,82,74,73,29,20,34,133,53,22,32,70,125,0,30,59,14,16,88,143,37,37,147,25,0,64,98,0,77,181,111,36,14,0,34,4,42,3,0,0,0,0,0,0,15,47,2,21,32,31,138,85,31,34,108,50,75,0,0,1,0,0,7,2,0,0,25,50,36,116,98,108,14,112,72,2,68,69,1,0,60,16,0,3,18,0,0,108,98,31,166,61,83,30,33,71,19,58,0,20,78,25,0,14,0,0,10,0,29,4,38,0,31,23,6,93,60,52,12,35,46,18,64,69,79,66,103,36,44,0,49,88,23,39,18,0,0,0,0,0,0,0,2,20,0,112,107,49,42,20,81,92,76,70,61,9,18,24,95,7,122,40,113,81,146,74,0,59,84,5,49,29,230,55,17,86,35,118,33,29,0,23,100,0,73,91,106,11,5,149,48,89,131,62,110,18,141,4,8,2,11,100,16,51,4,86,194,35,77,52,27,35,0,1,2,52,2,3,73,7,0,0,45,35,67,184,35,24,45,7,0,0,0,0,72,27,0,1,30,69,0,13,196,65,88,69,94

Foldseek 3Di:
DVLLVLLVCCVVPVVDDSVVSVVVVVPADQDVVLVVVVVDDDDDDDFLARLQCVQQDPLLLVLLLVVCVVCVVLLVVLCVPLLDHSLLLSLLLCVQANQQPRFADAQLLRLLCNQLPPPPVCNPVSSVLNSLLVVLCVQQVHDSRPFHGHSNNQGASNRHRSVLCVVAFDDQVPPSHQDRHPDVSRSSNRVSRLLSVLPQDRPDDFKWWKDFDDVQLVVQADDWFDFDAFQVVSVVSGIGIPDRGFTWHWHWGQHDVGITIMIGGVSLSSQCVSPRDNSNSVSSVVSSVSSCVVNVD